Protein AF-A0A955QQ70-F1 (afdb_monomer_lite)

Foldseek 3Di:
DDDQPPPPPPLQFQEDEDSPDDPVVVVLVVVLLVLLCLFPLSVVLRVLNRPAPHHAYEYEDPDLVPQAADLPRNYGYAHLFWKWQAPVGFIGFSSLSSQLRSLLSSCCRVDVPVLVVQQPAADPPQARTRNSQCSLVPSSQRSCVSSVGDHYRHPDTDIAGDPGRHDRHGDDPVVVVVVVVPPDPPDDDDDDDDDDDDDDDDDDDDDDDDDDD

Radius of gyration: 30.8 Å; chains: 1; bounding box: 47×89×86 Å

Sequence (213 aa):
ANNPLKYSDPDGTRIVISSKSRVSFKNDVRRAFRYLKKSPTGSRLIGTLEQSSRIIRIEETRDLSGVEFSPDDLTVTWHPRSALKVKNGGRQTPALGLAHELGHAEKRIRNAREEDRDFEQKLRNGYHNLAEKKIIRGVEYKIAKELNEATRTDHEGSEYLATSPTSTQPFSSRAKQSNRKNLQPRQTTRPGARTTSTKKKKMTRPTNFKPRA

Secondary structure (DSSP, 8-state):
---------TT---EEE-TTS-HHHHHHHHHHHHHHTTSHHHHHHHHHHHT-SSPEEEEE-S-SS--EEETTTTEEEE-TTEEEEETTS-EE-HHHHHHHHHHHHHHHHH-HHHHHHHHHSB-SSSSSBHHHHHHIIIIIHHHHHHTTPPP-SSS-EEEEEBSSTT--SB--TTHHHHTTTT-------------------------------

pLDDT: mean 80.8, std 24.27, range [29.81, 98.88]

Structure (mmCIF, N/CA/C/O backbone):
data_AF-A0A955QQ70-F1
#
_entry.id   AF-A0A955QQ70-F1
#
loop_
_atom_site.group_PDB
_atom_site.id
_atom_site.type_symbol
_atom_site.label_atom_id
_atom_site.label_alt_id
_atom_site.label_comp_id
_atom_site.label_asym_id
_atom_site.label_entity_id
_atom_site.label_seq_id
_atom_site.pdbx_PDB_ins_code
_atom_site.Cartn_x
_atom_site.Cartn_y
_atom_site.Cartn_z
_atom_site.occupancy
_atom_site.B_iso_or_equiv
_atom_site.auth_seq_id
_atom_site.auth_comp_id
_atom_site.auth_asym_id
_atom_site.auth_atom_id
_atom_site.pdbx_PDB_model_num
ATOM 1 N N . ALA A 1 1 ? -6.998 35.827 4.043 1.00 31.31 1 ALA A N 1
ATOM 2 C CA . ALA A 1 1 ? -8.033 35.109 4.811 1.00 31.31 1 ALA A CA 1
ATOM 3 C C . ALA A 1 1 ? -7.890 33.610 4.549 1.00 31.31 1 ALA A C 1
ATOM 5 O O . ALA A 1 1 ? -8.048 33.174 3.415 1.00 31.31 1 ALA A O 1
ATOM 6 N N . ASN A 1 2 ? -7.482 32.863 5.579 1.00 29.81 2 ASN A N 1
ATOM 7 C CA . ASN A 1 2 ? -7.236 31.418 5.572 1.00 29.81 2 ASN A CA 1
ATOM 8 C C . ASN A 1 2 ? -8.561 30.656 5.685 1.00 29.81 2 ASN A C 1
ATOM 10 O O . ASN A 1 2 ? -9.029 30.426 6.796 1.00 29.81 2 ASN A O 1
ATOM 14 N N . ASN A 1 3 ? -9.150 30.249 4.560 1.00 30.23 3 ASN A N 1
ATOM 15 C CA . ASN A 1 3 ? -10.258 29.299 4.583 1.00 30.23 3 ASN A CA 1
ATOM 16 C C . ASN A 1 3 ? -9.712 27.900 4.248 1.00 30.23 3 ASN A C 1
ATOM 18 O O . ASN A 1 3 ? -9.411 27.636 3.079 1.00 30.23 3 ASN A O 1
ATOM 22 N N . PRO A 1 4 ? -9.493 27.008 5.232 1.00 36.97 4 PRO A N 1
ATOM 23 C CA . PRO A 1 4 ? -9.124 25.637 4.926 1.00 36.97 4 PRO A CA 1
ATOM 24 C C . PRO A 1 4 ? -10.289 24.988 4.177 1.00 36.97 4 PRO A C 1
ATOM 26 O O . PRO A 1 4 ? -11.408 24.934 4.681 1.00 36.97 4 PRO A O 1
ATOM 29 N N . LEU A 1 5 ? -10.019 24.490 2.967 1.00 32.31 5 LEU A N 1
ATOM 30 C CA . LEU A 1 5 ? -10.937 23.615 2.243 1.00 32.31 5 LEU A CA 1
ATOM 31 C C . LEU A 1 5 ? -11.256 22.417 3.144 1.00 32.31 5 LEU A C 1
ATOM 33 O O . LEU A 1 5 ? -10.465 21.474 3.236 1.00 32.31 5 LEU A O 1
ATOM 37 N N . LYS A 1 6 ? -12.409 22.473 3.819 1.00 31.11 6 LYS A N 1
ATOM 38 C CA . LYS A 1 6 ? -13.060 21.315 4.419 1.00 31.11 6 LYS A CA 1
ATOM 39 C C . LYS A 1 6 ? -13.404 20.370 3.272 1.00 31.11 6 LYS A C 1
ATOM 41 O O . LYS A 1 6 ? -14.486 20.440 2.710 1.00 31.11 6 LYS A O 1
ATOM 46 N N . TYR A 1 7 ? -12.499 19.453 2.954 1.00 41.31 7 TYR A N 1
ATOM 47 C CA . TYR A 1 7 ? -12.929 18.131 2.513 1.00 41.31 7 TYR A CA 1
ATOM 48 C C . TYR A 1 7 ? -13.449 17.398 3.761 1.00 41.31 7 TYR A C 1
ATOM 50 O O . TYR A 1 7 ? -12.831 16.460 4.247 1.00 41.31 7 TYR A O 1
ATOM 58 N N . SER A 1 8 ? -14.549 17.896 4.337 1.00 32.56 8 SER A N 1
ATOM 59 C CA . SER A 1 8 ? -15.511 16.988 4.949 1.00 32.56 8 SER A CA 1
ATOM 60 C C . SER A 1 8 ? -16.234 16.416 3.753 1.00 32.56 8 SER A C 1
ATOM 62 O O . SER A 1 8 ? -17.049 17.102 3.143 1.00 32.56 8 SER A O 1
ATOM 64 N N . ASP A 1 9 ? -15.837 15.215 3.360 1.00 41.06 9 ASP A N 1
ATOM 65 C CA . ASP A 1 9 ? -16.672 14.403 2.497 1.00 41.06 9 ASP A CA 1
ATOM 66 C C . ASP A 1 9 ? -18.039 14.282 3.202 1.00 41.06 9 ASP A C 1
ATOM 68 O O . ASP A 1 9 ? -18.055 13.859 4.367 1.00 41.06 9 ASP A O 1
ATOM 72 N N . PRO A 1 10 ? -19.161 14.715 2.594 1.00 39.91 10 PRO A N 1
ATOM 73 C CA . PRO A 1 10 ? -20.503 14.552 3.166 1.00 39.91 10 PRO A CA 1
ATOM 74 C C . PRO A 1 10 ? -20.835 13.091 3.521 1.00 39.91 10 PRO A C 1
ATOM 76 O O . PRO A 1 10 ? -21.773 12.838 4.272 1.00 39.91 10 PRO A O 1
ATOM 79 N N . ASP A 1 11 ? -20.015 12.157 3.033 1.00 46.31 11 ASP A N 1
ATOM 80 C CA . ASP A 1 11 ? -20.204 10.713 3.070 1.00 46.31 11 ASP A CA 1
ATOM 81 C C . ASP A 1 11 ? -19.514 10.028 4.273 1.00 46.31 11 ASP A C 1
ATOM 83 O O . ASP A 1 11 ? -19.639 8.820 4.464 1.00 46.31 11 ASP A O 1
ATOM 87 N N . GLY A 1 12 ? -18.778 10.768 5.117 1.00 48.53 12 GLY A N 1
ATOM 88 C CA . GLY A 1 12 ? -18.149 10.211 6.327 1.00 48.53 12 GLY A CA 1
ATOM 89 C C . GLY A 1 12 ? -16.830 9.452 6.105 1.00 48.53 12 GLY A C 1
ATOM 90 O O . GLY A 1 12 ? -16.362 8.775 7.025 1.00 48.53 12 GLY A O 1
ATOM 91 N N . THR A 1 13 ? -16.208 9.601 4.931 1.00 52.19 13 THR A N 1
ATOM 92 C CA . THR A 1 13 ? -14.950 8.952 4.525 1.00 52.19 13 THR A CA 1
ATOM 93 C C . THR A 1 13 ? -13.813 9.187 5.529 1.00 52.19 13 THR A C 1
ATOM 95 O O . THR A 1 13 ? -13.438 10.327 5.815 1.00 52.19 13 THR A O 1
ATOM 98 N N . ARG A 1 14 ? -13.228 8.103 6.063 1.00 75.88 14 ARG A N 1
ATOM 99 C CA . ARG A 1 14 ? -12.164 8.162 7.089 1.00 75.88 14 ARG A CA 1
ATOM 100 C C . ARG A 1 14 ? -10.733 8.064 6.573 1.00 75.88 14 ARG A C 1
ATOM 102 O O . ARG A 1 14 ? -9.802 8.116 7.372 1.00 75.88 14 ARG A O 1
ATOM 109 N N . ILE A 1 15 ? -10.542 8.006 5.259 1.00 81.12 15 ILE A N 1
ATOM 110 C CA . ILE A 1 15 ? -9.231 8.223 4.643 1.00 81.12 15 ILE A CA 1
ATOM 111 C C . ILE A 1 15 ? -9.105 9.705 4.292 1.00 81.12 15 ILE A C 1
ATOM 113 O O . ILE A 1 15 ? -9.843 10.219 3.453 1.00 81.12 15 ILE A O 1
ATOM 117 N N . VAL A 1 16 ? -8.154 10.396 4.918 1.00 84.44 16 VAL A N 1
ATOM 118 C CA . VAL A 1 16 ? -7.941 11.834 4.736 1.00 84.44 16 VAL A CA 1
ATOM 119 C C . VAL A 1 16 ? -6.603 12.083 4.053 1.00 84.44 16 VAL A C 1
ATOM 121 O O . VAL A 1 16 ? -5.549 11.679 4.533 1.00 84.44 16 VAL A O 1
ATOM 124 N N . ILE A 1 17 ? -6.637 12.824 2.947 1.00 83.81 17 ILE A N 1
ATOM 125 C CA . ILE A 1 17 ? -5.437 13.384 2.321 1.00 83.81 17 ILE A CA 1
ATOM 126 C C . ILE A 1 17 ? -5.295 14.818 2.821 1.00 83.81 17 ILE A C 1
ATOM 128 O O . ILE A 1 17 ? -6.251 15.593 2.717 1.00 83.81 17 ILE A O 1
ATOM 132 N N . SER A 1 18 ? -4.117 15.192 3.330 1.00 75.50 18 SER A N 1
ATOM 133 C CA . SER A 1 18 ? -3.886 16.540 3.865 1.00 75.50 18 SER A CA 1
ATOM 134 C C . SER A 1 18 ? -4.365 17.630 2.894 1.00 75.50 18 SER A C 1
ATOM 136 O O . SER A 1 18 ? -4.093 17.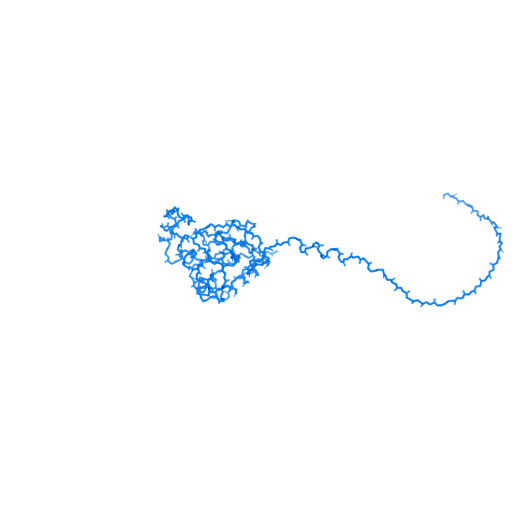613 1.687 1.00 75.50 18 SER A O 1
ATOM 138 N N . SER A 1 19 ? -5.103 18.617 3.413 1.00 64.06 19 SER A N 1
ATOM 139 C CA . SER A 1 19 ? -5.624 19.723 2.601 1.00 64.06 19 SER A CA 1
ATOM 140 C C . SER A 1 19 ? -4.494 20.538 1.964 1.00 64.06 19 SER A C 1
ATOM 142 O O . SER A 1 19 ? -4.674 21.036 0.850 1.00 64.06 19 SER A O 1
ATOM 144 N N . LYS A 1 20 ? -3.325 20.570 2.620 1.00 74.69 20 LYS A N 1
ATOM 145 C CA . LYS A 1 20 ? -2.085 21.216 2.172 1.00 74.69 20 LYS A CA 1
ATOM 146 C C . LYS A 1 20 ? -1.369 20.451 1.053 1.00 74.69 20 LYS A C 1
ATOM 148 O O . LYS A 1 20 ? -0.497 21.023 0.403 1.00 74.69 20 LYS A O 1
ATOM 153 N N . SER A 1 21 ? -1.729 19.189 0.801 1.00 82.06 21 SER A N 1
ATOM 154 C CA . SER A 1 21 ? -1.112 18.405 -0.267 1.00 82.06 21 SER A CA 1
ATOM 155 C C . SER A 1 21 ? -1.396 19.001 -1.639 1.00 82.06 21 SER A C 1
ATOM 157 O O . SER A 1 21 ? -2.485 19.520 -1.917 1.00 82.06 21 SER A O 1
ATOM 159 N N . ARG A 1 22 ? -0.416 18.856 -2.534 1.00 89.06 22 ARG A N 1
ATOM 160 C CA . ARG A 1 22 ? -0.506 19.313 -3.922 1.00 89.06 22 ARG A CA 1
ATOM 161 C C . ARG A 1 22 ? -1.718 18.690 -4.618 1.00 89.06 22 ARG A C 1
ATOM 163 O O . ARG A 1 22 ? -2.031 17.517 -4.417 1.00 89.06 22 ARG A O 1
ATOM 170 N N . VAL A 1 23 ? -2.368 19.445 -5.505 1.00 87.94 23 VAL A N 1
ATOM 171 C CA . VAL A 1 23 ? -3.494 18.933 -6.313 1.00 87.94 23 VAL A CA 1
ATOM 172 C C . VAL A 1 23 ? -3.080 17.696 -7.119 1.00 87.94 23 VAL A C 1
ATOM 174 O O . VAL A 1 23 ? -3.840 16.732 -7.205 1.00 87.94 23 VAL A O 1
ATOM 177 N N . SE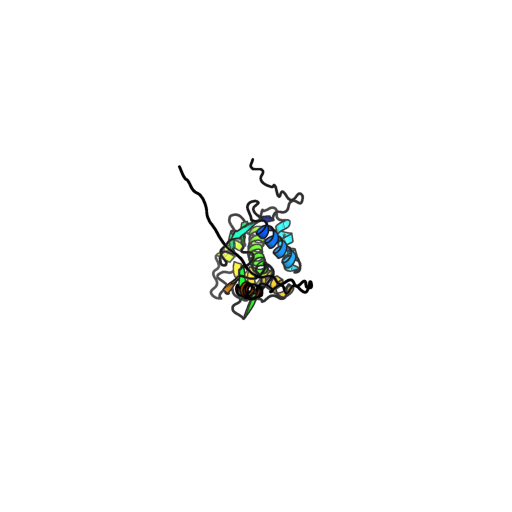R A 1 24 ? -1.851 17.684 -7.648 1.00 92.19 24 SER A N 1
ATOM 178 C CA . SER A 1 24 ? -1.283 16.527 -8.346 1.00 92.19 24 SER A CA 1
ATOM 179 C C . SER A 1 24 ? -1.223 15.282 -7.461 1.00 92.19 24 SER A C 1
ATOM 181 O O . SER A 1 24 ? -1.621 14.216 -7.914 1.00 92.19 24 SER A O 1
ATOM 183 N N . PHE A 1 25 ? -0.817 15.425 -6.195 1.00 94.00 25 PHE A N 1
ATOM 184 C CA . PHE A 1 25 ? -0.756 14.316 -5.245 1.00 94.00 25 PHE A CA 1
ATOM 185 C C . PHE A 1 25 ? -2.145 13.754 -4.947 1.00 94.00 25 PHE A C 1
ATOM 187 O O . PHE A 1 25 ? -2.366 12.554 -5.073 1.00 94.00 25 PHE A O 1
ATOM 194 N N . LYS A 1 26 ? -3.124 14.623 -4.661 1.00 91.50 26 LYS A N 1
ATOM 195 C CA . LYS A 1 26 ? -4.522 14.202 -4.452 1.00 91.50 26 LYS A CA 1
ATOM 196 C C . LYS A 1 26 ? -5.060 13.426 -5.660 1.00 91.50 26 LYS A C 1
ATOM 198 O O . LYS A 1 26 ? -5.744 12.418 -5.504 1.00 91.50 26 LYS A O 1
ATOM 203 N N . ASN A 1 27 ? -4.729 13.866 -6.874 1.00 93.62 27 ASN A N 1
ATOM 204 C CA . ASN A 1 27 ? -5.096 13.157 -8.099 1.00 93.62 27 ASN A CA 1
ATOM 205 C C . ASN A 1 27 ? -4.358 11.822 -8.259 1.00 93.62 27 ASN A C 1
ATOM 207 O O . ASN A 1 27 ? -4.964 10.857 -8.720 1.00 93.62 27 ASN A O 1
ATOM 211 N N . ASP A 1 28 ? -3.085 11.743 -7.875 1.00 97.19 28 ASP A N 1
ATOM 212 C CA . ASP A 1 28 ? -2.323 10.496 -7.893 1.00 97.19 28 ASP A CA 1
ATOM 213 C C . ASP A 1 28 ? -2.876 9.471 -6.890 1.00 97.19 28 ASP A C 1
ATOM 215 O O . ASP A 1 28 ? -3.049 8.314 -7.271 1.00 97.19 28 ASP A O 1
ATOM 219 N N . VAL A 1 29 ? -3.270 9.890 -5.681 1.00 96.19 29 VAL A N 1
ATOM 220 C CA . VAL A 1 29 ? -3.958 9.016 -4.708 1.00 96.19 29 VAL A CA 1
ATOM 221 C C . VAL A 1 29 ? -5.276 8.497 -5.289 1.00 96.19 29 VAL A C 1
ATOM 223 O O . VAL A 1 29 ? -5.507 7.291 -5.318 1.00 96.19 29 VAL A O 1
ATOM 226 N N . ARG A 1 30 ? -6.113 9.370 -5.870 1.00 95.25 30 ARG A N 1
ATOM 227 C CA . ARG A 1 30 ? -7.361 8.943 -6.541 1.00 95.25 30 ARG A CA 1
ATOM 228 C C . ARG A 1 30 ? -7.105 7.961 -7.686 1.00 95.25 30 ARG A C 1
ATOM 230 O O . ARG A 1 30 ? -7.903 7.055 -7.922 1.00 95.25 30 ARG A O 1
ATOM 237 N N . ARG A 1 31 ? -6.018 8.141 -8.444 1.00 97.69 31 ARG A N 1
ATOM 238 C CA . ARG A 1 31 ? -5.622 7.209 -9.512 1.00 97.69 31 ARG A CA 1
ATOM 239 C C . ARG A 1 31 ? -5.185 5.863 -8.947 1.00 97.69 31 ARG A C 1
ATOM 241 O O . ARG A 1 31 ? -5.623 4.853 -9.489 1.00 97.69 31 ARG A O 1
ATOM 248 N N . ALA A 1 32 ? -4.388 5.852 -7.879 1.00 98.44 32 ALA A N 1
ATOM 249 C CA . ALA A 1 32 ? -3.994 4.629 -7.190 1.00 98.44 32 ALA A CA 1
ATOM 250 C C . ALA A 1 32 ? -5.219 3.887 -6.643 1.00 98.44 32 ALA A C 1
ATOM 252 O O . ALA A 1 32 ? -5.389 2.713 -6.942 1.00 98.44 32 ALA A O 1
ATOM 253 N N . PHE A 1 33 ? -6.142 4.575 -5.968 1.00 98.00 33 PHE A N 1
ATOM 254 C CA . PHE A 1 33 ? -7.357 3.954 -5.432 1.00 98.00 33 PHE A CA 1
ATOM 255 C C . PHE A 1 33 ? -8.240 3.363 -6.527 1.00 98.00 33 PHE A C 1
ATOM 257 O O . PHE A 1 33 ? -8.633 2.207 -6.433 1.00 98.00 33 PHE A O 1
ATOM 264 N N . ARG A 1 34 ? -8.503 4.101 -7.613 1.00 97.94 34 ARG A N 1
ATOM 265 C CA . ARG A 1 34 ? -9.262 3.552 -8.752 1.00 97.94 34 ARG A CA 1
ATOM 266 C C . ARG A 1 34 ? -8.584 2.345 -9.392 1.00 97.94 34 ARG A C 1
ATOM 268 O O . ARG A 1 34 ? -9.273 1.487 -9.927 1.00 97.94 34 ARG A O 1
ATOM 275 N N . TYR A 1 35 ? -7.256 2.298 -9.389 1.00 98.69 35 TYR A N 1
ATOM 276 C CA . TYR A 1 35 ? -6.504 1.160 -9.900 1.00 98.69 35 TYR A CA 1
ATOM 277 C C . TYR A 1 35 ? -6.591 -0.045 -8.957 1.00 98.69 35 TYR A C 1
ATOM 279 O O . TYR A 1 35 ? -6.967 -1.123 -9.405 1.00 98.69 35 TYR A O 1
ATOM 287 N N . LEU A 1 36 ? -6.360 0.156 -7.658 1.00 98.75 36 LEU A N 1
ATOM 288 C CA . LEU A 1 36 ? -6.463 -0.877 -6.626 1.00 98.75 36 LEU A CA 1
ATOM 289 C C . LEU A 1 36 ? -7.878 -1.455 -6.507 1.00 98.75 36 LEU A C 1
ATOM 291 O O . LEU A 1 36 ? -8.024 -2.664 -6.372 1.00 98.75 36 LEU A O 1
ATOM 295 N N . LYS A 1 37 ? -8.926 -0.628 -6.636 1.00 98.38 37 LYS A N 1
ATOM 296 C CA . LYS A 1 37 ? -10.333 -1.076 -6.620 1.00 98.38 37 LYS A CA 1
ATOM 297 C C . LYS A 1 37 ? -10.713 -1.961 -7.825 1.00 98.38 37 LYS A C 1
ATOM 299 O O . LYS A 1 37 ? -11.800 -2.524 -7.826 1.00 98.38 37 LYS A O 1
ATOM 304 N N . LYS A 1 38 ? -9.841 -2.133 -8.835 1.00 98.56 38 LYS A N 1
ATOM 305 C CA . LYS A 1 38 ? -10.024 -3.159 -9.888 1.00 98.56 38 LYS A CA 1
ATOM 306 C C . LYS A 1 38 ? -9.738 -4.577 -9.386 1.00 98.56 38 LYS A C 1
ATOM 308 O O . LYS A 1 38 ? -10.174 -5.536 -10.011 1.00 98.56 38 LYS A O 1
ATOM 313 N N . SER A 1 39 ? -8.999 -4.702 -8.286 1.00 98.62 39 SER A N 1
ATOM 314 C CA . SER A 1 39 ? -8.755 -5.956 -7.583 1.00 98.62 39 SER A CA 1
ATOM 315 C C . SER A 1 39 ? -9.847 -6.141 -6.519 1.00 98.62 39 SER A C 1
ATOM 317 O O . SER A 1 39 ? -10.084 -5.214 -5.737 1.00 98.62 39 SER A O 1
ATOM 319 N N . PRO A 1 40 ? -10.519 -7.306 -6.443 1.00 98.69 40 PRO A N 1
ATOM 320 C CA . PRO A 1 40 ? -11.463 -7.599 -5.364 1.00 98.69 40 PRO A CA 1
ATOM 321 C C . PRO A 1 40 ? -10.854 -7.402 -3.970 1.00 98.69 40 PRO A C 1
ATOM 323 O O . PRO A 1 40 ? -11.478 -6.795 -3.096 1.00 98.69 40 PRO A O 1
ATOM 326 N N . THR A 1 41 ? -9.608 -7.843 -3.771 1.00 98.75 41 THR A N 1
ATOM 327 C CA . THR A 1 41 ? -8.898 -7.678 -2.500 1.00 98.75 41 THR A CA 1
ATOM 328 C C . THR A 1 41 ? -8.605 -6.204 -2.200 1.00 98.75 41 THR A C 1
ATOM 330 O O . THR A 1 41 ? -8.817 -5.762 -1.069 1.00 98.75 41 THR A O 1
ATOM 333 N N . GLY A 1 42 ? -8.173 -5.425 -3.195 1.00 98.50 42 GLY A N 1
ATOM 334 C CA . GLY A 1 42 ? -7.906 -3.993 -3.056 1.00 98.50 42 GLY A CA 1
ATOM 335 C C . GLY A 1 42 ? -9.178 -3.181 -2.809 1.00 98.50 42 GLY A C 1
ATOM 336 O O . GLY A 1 42 ? -9.188 -2.288 -1.963 1.00 98.50 42 GLY A O 1
ATOM 337 N N . SER A 1 43 ? -10.278 -3.536 -3.479 1.00 97.94 43 SER A N 1
ATOM 338 C CA . SER A 1 43 ? -11.591 -2.932 -3.244 1.00 97.94 43 SER A CA 1
ATOM 339 C C . SER A 1 43 ? -12.082 -3.185 -1.822 1.00 97.94 43 SER A C 1
ATOM 341 O O . SER A 1 43 ? -12.542 -2.253 -1.165 1.00 97.94 43 SER A O 1
ATOM 343 N N . ARG A 1 44 ? -11.941 -4.421 -1.323 1.00 98.25 44 ARG A N 1
ATOM 344 C CA . ARG A 1 44 ? -12.278 -4.773 0.061 1.00 98.25 44 ARG A CA 1
ATOM 345 C C . ARG A 1 44 ? -11.423 -3.992 1.058 1.00 98.25 44 ARG A C 1
ATOM 347 O O . ARG A 1 44 ? -11.984 -3.395 1.965 1.00 98.25 44 ARG A O 1
ATOM 354 N N . LEU A 1 45 ? -10.101 -3.974 0.873 1.00 98.06 45 LEU A N 1
ATOM 355 C CA . LEU A 1 45 ? -9.174 -3.253 1.752 1.00 98.06 45 LEU A CA 1
ATOM 356 C C . LEU A 1 45 ? -9.565 -1.775 1.875 1.00 98.06 45 LEU A C 1
ATOM 358 O O . LEU A 1 45 ? -9.745 -1.270 2.980 1.00 98.06 45 LEU A O 1
ATOM 362 N N . ILE A 1 46 ? -9.732 -1.090 0.739 1.00 96.44 46 ILE A N 1
ATOM 363 C CA . ILE A 1 46 ? -10.075 0.334 0.740 1.00 96.44 46 ILE A CA 1
ATOM 364 C C . ILE A 1 46 ? -11.467 0.548 1.349 1.00 96.44 46 ILE A C 1
ATOM 366 O O . ILE A 1 46 ? -11.620 1.437 2.178 1.00 96.44 46 ILE A O 1
ATOM 370 N N . GLY A 1 47 ? -12.452 -0.291 1.013 1.00 94.25 47 GLY A N 1
ATOM 371 C CA . GLY A 1 47 ? -13.797 -0.203 1.589 1.00 94.25 47 GLY A CA 1
ATOM 372 C C . GLY A 1 47 ? -13.815 -0.387 3.111 1.00 94.25 47 GLY A C 1
ATOM 373 O O . GLY A 1 47 ? -14.467 0.382 3.811 1.00 94.25 47 GLY A O 1
ATOM 374 N N . THR A 1 48 ? -13.053 -1.348 3.645 1.00 92.62 48 THR A N 1
ATOM 375 C CA . THR A 1 48 ? -12.910 -1.556 5.097 1.00 92.62 48 THR A CA 1
ATOM 376 C C . THR A 1 48 ? -12.326 -0.323 5.789 1.00 92.62 48 THR A C 1
ATOM 378 O O . THR A 1 48 ? -12.801 0.069 6.853 1.00 92.62 48 THR A O 1
ATOM 381 N N . LEU A 1 49 ? -11.324 0.319 5.187 1.00 93.31 49 LEU A N 1
ATOM 382 C CA . LEU A 1 49 ? -10.709 1.527 5.737 1.00 93.31 49 LEU A CA 1
ATOM 383 C C . LEU A 1 49 ? -11.615 2.761 5.617 1.00 93.31 49 LEU A C 1
ATOM 385 O O . LEU A 1 49 ? -11.666 3.565 6.545 1.00 93.31 49 LEU A O 1
ATOM 389 N N . GLU A 1 50 ? -12.361 2.896 4.518 1.00 91.31 50 GLU A N 1
ATOM 390 C CA . GLU A 1 50 ? -13.353 3.963 4.318 1.00 91.31 50 GLU A CA 1
ATOM 391 C C . GLU A 1 50 ? -14.488 3.885 5.361 1.00 91.31 50 GLU A C 1
ATOM 393 O O . GLU A 1 50 ? -14.952 4.927 5.820 1.00 91.31 50 GLU A O 1
ATOM 398 N N . GLN A 1 51 ? -14.872 2.671 5.780 1.00 88.19 51 GLN A N 1
ATOM 399 C CA . GLN A 1 51 ? -15.921 2.395 6.778 1.00 88.19 51 GLN A CA 1
ATOM 400 C C . GLN A 1 51 ? -15.428 2.362 8.237 1.00 88.19 51 GLN A C 1
ATOM 402 O O . GLN A 1 51 ? -16.232 2.224 9.160 1.00 88.19 51 GLN A O 1
ATOM 407 N N . SER A 1 52 ? -14.117 2.454 8.468 1.00 86.31 52 SER A N 1
ATOM 408 C CA . SER A 1 52 ? -13.535 2.469 9.814 1.00 86.31 52 SER A CA 1
ATOM 409 C C . SER A 1 52 ? -14.057 3.655 10.633 1.00 86.31 52 SER A C 1
ATOM 411 O O . SER A 1 52 ? -14.384 4.698 10.086 1.00 86.31 52 SER A O 1
ATOM 413 N N . SER A 1 53 ? -14.081 3.556 11.965 1.00 86.31 53 SER A N 1
ATOM 414 C CA . SER A 1 53 ? -14.310 4.720 12.839 1.00 86.31 53 SER A CA 1
ATOM 415 C C . SER A 1 53 ? -13.042 5.560 13.060 1.00 86.31 53 SER A C 1
ATOM 417 O O . SER A 1 53 ? -13.125 6.725 13.464 1.00 86.31 53 SER A O 1
ATOM 419 N N . ARG A 1 54 ? -11.862 4.987 12.782 1.00 88.31 54 ARG A N 1
ATOM 420 C CA . ARG A 1 54 ? -10.542 5.622 12.928 1.00 88.31 54 ARG A CA 1
ATOM 421 C C . ARG A 1 54 ? -10.133 6.318 11.633 1.00 88.31 54 ARG A C 1
ATOM 423 O O . ARG A 1 54 ? -10.359 5.779 10.557 1.00 88.31 54 ARG A O 1
ATOM 430 N N . ILE A 1 55 ? -9.503 7.488 11.750 1.00 89.88 55 ILE A N 1
ATOM 431 C CA . ILE A 1 55 ? -9.025 8.277 10.605 1.00 89.88 55 ILE A CA 1
ATOM 432 C C . ILE A 1 55 ? -7.645 7.774 10.176 1.00 89.88 55 ILE A C 1
ATOM 434 O O . ILE A 1 55 ? -6.729 7.777 10.992 1.00 89.88 55 ILE A O 1
ATOM 438 N N . ILE A 1 56 ? -7.505 7.402 8.905 1.00 92.06 56 ILE A N 1
ATOM 439 C CA . ILE A 1 56 ? -6.233 7.071 8.257 1.00 92.06 56 ILE A CA 1
ATOM 440 C C . ILE A 1 56 ? -5.791 8.286 7.445 1.00 92.06 56 ILE A C 1
ATOM 442 O O . ILE A 1 56 ? -6.567 8.811 6.642 1.00 92.06 56 ILE A O 1
ATOM 446 N N . ARG A 1 57 ? -4.557 8.748 7.637 1.00 93.75 57 ARG A N 1
ATOM 447 C CA . ARG A 1 57 ? -3.992 9.867 6.873 1.00 93.75 57 ARG A CA 1
ATOM 448 C C . ARG A 1 57 ? -3.125 9.348 5.740 1.00 93.75 57 ARG A C 1
ATOM 450 O O . ARG A 1 57 ? -2.424 8.364 5.912 1.00 93.75 57 ARG A O 1
ATOM 457 N N . ILE A 1 58 ? -3.165 10.016 4.592 1.00 95.12 58 ILE A N 1
ATOM 458 C CA . ILE A 1 58 ? -2.219 9.778 3.497 1.00 95.12 58 ILE A CA 1
ATOM 459 C C . ILE A 1 58 ? -1.439 11.060 3.241 1.00 95.12 58 ILE A C 1
ATOM 461 O O . ILE A 1 58 ? -2.013 12.089 2.852 1.00 95.12 58 ILE A O 1
ATOM 465 N N . GLU A 1 59 ? -0.128 10.979 3.432 1.00 94.06 59 GLU A N 1
ATOM 466 C CA . GLU A 1 59 ? 0.800 12.093 3.297 1.00 94.06 59 GLU A CA 1
ATOM 467 C C . GLU A 1 59 ? 1.809 11.862 2.174 1.00 94.06 59 GLU A C 1
ATOM 469 O O . GLU A 1 59 ? 2.147 10.738 1.807 1.00 94.06 59 GLU A O 1
ATOM 474 N N . GLU A 1 60 ? 2.234 12.963 1.558 1.00 94.38 60 GLU A N 1
ATOM 475 C CA . GLU A 1 60 ? 3.162 12.927 0.436 1.00 94.38 60 GLU A CA 1
ATOM 476 C C . GLU A 1 60 ? 4.599 12.977 0.944 1.00 94.38 60 GLU A C 1
ATOM 478 O O . GLU A 1 60 ? 4.977 13.942 1.608 1.00 94.38 60 GLU A O 1
ATOM 483 N N . THR A 1 61 ? 5.423 12.017 0.528 1.00 94.25 61 THR A N 1
ATOM 484 C CA . THR A 1 61 ? 6.881 12.122 0.656 1.00 94.25 61 THR A CA 1
ATOM 485 C C . THR A 1 61 ? 7.545 12.400 -0.689 1.00 94.25 61 THR A C 1
ATOM 487 O O . THR A 1 61 ? 7.015 12.095 -1.762 1.00 94.25 61 THR A O 1
ATOM 490 N N . ARG A 1 62 ? 8.730 13.011 -0.625 1.00 92.19 62 ARG A N 1
ATOM 491 C CA . ARG A 1 62 ? 9.646 13.173 -1.765 1.00 92.19 62 ARG A CA 1
ATOM 492 C C . ARG A 1 62 ? 10.729 12.101 -1.800 1.00 92.19 62 ARG A C 1
ATOM 494 O O . ARG A 1 62 ? 11.439 12.021 -2.798 1.00 92.19 62 ARG A O 1
ATOM 501 N N . ASP A 1 63 ? 10.859 11.323 -0.732 1.00 94.44 63 ASP A N 1
ATOM 502 C CA . ASP A 1 63 ? 11.789 10.209 -0.673 1.00 94.44 63 ASP A CA 1
ATOM 503 C C . ASP A 1 63 ? 11.165 8.960 -1.307 1.00 94.44 63 ASP A C 1
ATOM 505 O O . ASP A 1 63 ? 9.998 8.649 -1.070 1.00 94.44 63 ASP A O 1
ATOM 509 N N . LEU A 1 64 ? 11.933 8.254 -2.137 1.00 92.06 64 LEU A N 1
ATOM 510 C CA . LEU A 1 64 ? 11.488 7.004 -2.752 1.00 92.06 64 LEU A CA 1
ATOM 511 C C . LEU A 1 64 ? 11.413 5.871 -1.728 1.00 92.06 64 LEU A C 1
ATOM 513 O O . LEU A 1 64 ? 10.499 5.055 -1.831 1.00 92.06 64 LEU A O 1
ATOM 517 N N . SER A 1 65 ? 12.333 5.859 -0.759 1.00 91.81 65 SER A N 1
ATOM 518 C CA . SER A 1 65 ? 12.383 4.888 0.340 1.00 91.81 65 SER A CA 1
ATOM 519 C C . SER A 1 65 ? 11.493 5.251 1.528 1.00 91.81 65 SER A C 1
ATOM 521 O O . SER A 1 65 ? 11.343 4.446 2.435 1.00 91.81 65 SER A O 1
ATOM 523 N N . GLY A 1 66 ? 10.875 6.434 1.529 1.00 90.62 66 GLY A N 1
ATOM 524 C CA . GLY A 1 66 ? 10.026 6.907 2.628 1.00 90.62 66 GLY A CA 1
ATOM 525 C C . GLY A 1 66 ? 8.571 6.444 2.539 1.00 90.62 66 GLY A C 1
ATOM 526 O O . GLY A 1 66 ? 7.690 7.166 2.997 1.00 90.62 66 GLY A O 1
ATOM 527 N N . VAL A 1 67 ? 8.293 5.331 1.853 1.00 95.19 67 VAL A N 1
ATOM 528 C CA . VAL A 1 67 ? 6.953 4.729 1.844 1.00 95.19 67 VAL A CA 1
ATOM 529 C C . VAL A 1 67 ? 6.825 3.890 3.108 1.00 95.19 67 VAL A C 1
ATOM 531 O O . VAL A 1 67 ? 7.602 2.960 3.285 1.00 95.19 67 VAL A O 1
ATOM 534 N N . GLU A 1 68 ? 5.900 4.258 3.989 1.00 96.56 68 GLU A N 1
ATOM 535 C CA . GLU A 1 68 ? 5.772 3.635 5.308 1.00 96.56 68 GLU A CA 1
ATOM 536 C C . GLU A 1 68 ? 4.395 3.887 5.934 1.00 96.56 68 GLU A C 1
ATOM 538 O O . GLU A 1 68 ? 3.664 4.815 5.559 1.00 96.56 68 GLU A O 1
ATOM 543 N N . PHE A 1 69 ? 4.080 3.094 6.955 1.00 97.38 69 PHE A N 1
ATOM 544 C CA . PHE A 1 69 ? 2.941 3.272 7.838 1.00 97.38 69 PHE A CA 1
ATOM 545 C C . PHE A 1 69 ? 3.392 3.579 9.273 1.00 97.38 69 PHE A C 1
ATOM 547 O O . PHE A 1 69 ? 4.093 2.794 9.908 1.00 97.38 69 PHE A O 1
ATOM 554 N N . SER A 1 70 ? 2.903 4.695 9.812 1.00 96.12 70 SER A N 1
ATOM 555 C CA . SER A 1 70 ? 3.051 5.094 11.212 1.00 96.12 70 SER A CA 1
ATOM 556 C C . SER A 1 70 ? 1.860 4.587 12.049 1.00 96.12 70 SER A C 1
ATOM 558 O O . SER A 1 70 ? 0.722 5.048 11.863 1.00 96.12 70 SER A O 1
ATOM 560 N N . PRO A 1 71 ? 2.074 3.654 13.000 1.00 92.44 71 PRO A N 1
ATOM 561 C CA . PRO A 1 71 ? 0.999 3.092 13.818 1.00 92.44 71 PRO A CA 1
ATOM 562 C C . PRO A 1 71 ? 0.461 4.054 14.889 1.00 92.44 71 PRO A C 1
ATOM 564 O O . PRO A 1 71 ? -0.652 3.830 15.387 1.00 92.44 71 PRO A O 1
ATOM 567 N N . ASP A 1 72 ? 1.220 5.095 15.239 1.00 90.06 72 ASP A N 1
ATOM 568 C CA . ASP A 1 72 ? 0.901 6.030 16.324 1.00 90.06 72 ASP A CA 1
ATOM 569 C C . ASP A 1 72 ? -0.268 6.948 15.961 1.00 90.06 72 ASP A C 1
ATOM 571 O O . ASP A 1 72 ? -1.204 7.133 16.744 1.00 90.06 72 ASP A O 1
ATOM 575 N N . ASP A 1 73 ? -0.261 7.473 14.739 1.00 90.50 73 ASP A N 1
ATOM 576 C CA . ASP A 1 73 ? -1.231 8.450 14.244 1.00 90.50 73 ASP A CA 1
ATOM 577 C C . ASP A 1 73 ? -2.037 7.966 13.025 1.00 90.50 73 ASP A C 1
ATOM 579 O O . ASP A 1 73 ? -2.887 8.707 12.514 1.00 90.50 73 ASP A O 1
ATOM 583 N N . LEU A 1 74 ? -1.827 6.704 12.622 1.00 93.50 74 LEU A N 1
ATOM 584 C CA . LEU A 1 74 ? -2.409 6.066 11.439 1.00 93.50 74 LEU A CA 1
ATOM 585 C C . LEU A 1 74 ? -2.093 6.808 10.136 1.00 93.50 74 LEU A C 1
ATOM 587 O O . LEU A 1 74 ? -2.967 6.969 9.274 1.00 93.50 74 LEU A O 1
ATOM 591 N N . THR A 1 75 ? -0.856 7.267 9.995 1.00 95.31 75 THR A N 1
ATOM 592 C CA . THR A 1 75 ? -0.402 7.958 8.792 1.00 95.31 75 THR A CA 1
ATOM 593 C C . THR A 1 75 ? 0.310 6.997 7.851 1.00 95.31 75 THR A C 1
ATOM 595 O O . THR A 1 75 ? 1.231 6.290 8.236 1.00 95.31 75 THR A O 1
ATOM 598 N N . VAL A 1 76 ? -0.124 6.982 6.595 1.00 97.12 76 VAL A N 1
ATOM 599 C CA . VAL A 1 76 ? 0.572 6.352 5.478 1.00 97.12 76 VAL A CA 1
ATOM 600 C C . VAL A 1 76 ? 1.336 7.434 4.728 1.00 97.12 76 VAL A C 1
ATOM 602 O O . VAL A 1 76 ? 0.736 8.315 4.101 1.00 97.12 76 VAL A O 1
ATOM 605 N N . THR A 1 77 ? 2.656 7.353 4.765 1.00 96.69 77 THR A N 1
ATOM 606 C CA . THR A 1 77 ? 3.541 8.194 3.966 1.00 96.69 77 THR A CA 1
ATOM 607 C C . THR A 1 77 ? 3.760 7.511 2.621 1.00 96.69 77 THR A C 1
ATOM 609 O O . THR A 1 77 ? 4.104 6.334 2.559 1.00 96.69 77 THR A O 1
ATOM 612 N N . TRP A 1 78 ? 3.523 8.216 1.511 1.00 97.94 78 TRP A N 1
ATOM 613 C CA . TRP A 1 78 ? 3.570 7.595 0.187 1.00 97.94 78 TRP A CA 1
ATOM 614 C C . TRP A 1 78 ? 4.148 8.503 -0.896 1.00 97.94 78 TRP A C 1
ATOM 616 O O . TRP A 1 78 ? 3.798 9.681 -1.023 1.00 97.94 78 TRP A O 1
ATOM 626 N N . HIS A 1 79 ? 5.002 7.922 -1.742 1.00 97.56 79 HIS A N 1
ATOM 627 C CA . HIS A 1 79 ? 5.507 8.565 -2.946 1.00 97.56 79 HIS A CA 1
ATOM 628 C C . HIS A 1 79 ? 4.735 8.049 -4.173 1.00 97.56 79 HIS A C 1
ATOM 630 O O . HIS A 1 79 ? 4.900 6.890 -4.565 1.00 97.56 79 HIS A O 1
ATOM 636 N N . PRO A 1 80 ? 4.007 8.897 -4.927 1.00 97.44 80 PRO A N 1
ATOM 637 C CA . PRO A 1 80 ? 3.131 8.471 -6.032 1.00 97.44 80 PRO A CA 1
ATOM 638 C C . PRO A 1 80 ? 3.865 7.944 -7.277 1.00 97.44 80 PRO A C 1
ATOM 640 O O . PRO A 1 80 ? 3.280 7.764 -8.347 1.00 97.44 80 PRO A O 1
ATOM 643 N N . ARG A 1 81 ? 5.178 7.770 -7.177 1.00 97.94 81 ARG A N 1
ATOM 644 C CA . ARG A 1 81 ? 6.083 7.337 -8.243 1.00 97.94 81 ARG A CA 1
ATOM 645 C C . ARG A 1 81 ? 7.125 6.340 -7.736 1.00 97.94 81 ARG A C 1
ATOM 647 O O . ARG A 1 81 ? 7.915 5.915 -8.566 1.00 97.94 81 ARG A O 1
ATOM 654 N N . SER A 1 82 ? 7.137 5.981 -6.447 1.00 98.06 82 SER A N 1
ATOM 655 C CA . SER A 1 82 ? 8.051 4.953 -5.942 1.00 98.06 82 SER A CA 1
ATOM 656 C C . SER A 1 82 ? 7.509 3.588 -6.330 1.00 98.06 82 SER A C 1
ATOM 658 O O . SER A 1 82 ? 6.517 3.123 -5.782 1.00 98.06 82 SER A O 1
ATOM 660 N N . ALA A 1 83 ? 8.075 3.023 -7.388 1.00 98.06 83 ALA A N 1
ATOM 661 C CA . ALA A 1 83 ? 7.760 1.691 -7.868 1.00 98.06 83 ALA A CA 1
ATOM 662 C C . ALA A 1 83 ? 8.857 0.732 -7.420 1.00 98.06 83 ALA A C 1
ATOM 664 O O . ALA A 1 83 ? 10.018 1.126 -7.338 1.00 98.06 83 ALA A O 1
ATOM 665 N N . LEU A 1 84 ? 8.512 -0.532 -7.196 1.00 97.94 84 LEU A N 1
ATOM 666 C CA . LEU A 1 84 ? 9.457 -1.513 -6.672 1.00 97.94 84 LEU A CA 1
ATOM 667 C C . LEU A 1 84 ? 9.884 -2.485 -7.769 1.00 97.94 84 LEU A C 1
ATOM 669 O O . LEU A 1 84 ? 9.052 -3.065 -8.471 1.00 97.94 84 LEU A O 1
ATOM 673 N N . LYS A 1 85 ? 11.191 -2.671 -7.950 1.00 97.50 85 LYS A N 1
ATOM 674 C CA . LYS A 1 85 ? 11.732 -3.822 -8.676 1.00 97.50 85 LYS A CA 1
ATOM 675 C C . LYS A 1 85 ? 11.995 -4.912 -7.644 1.00 97.50 85 LYS A C 1
ATOM 677 O O . LYS A 1 85 ? 12.894 -4.767 -6.822 1.00 97.50 85 LYS A O 1
ATOM 682 N N . VAL A 1 86 ? 11.210 -5.982 -7.681 1.00 96.00 86 VAL A N 1
ATOM 683 C CA . VAL A 1 86 ? 11.322 -7.064 -6.693 1.00 96.00 86 VAL A CA 1
ATOM 684 C C . VAL A 1 86 ? 12.551 -7.930 -6.980 1.00 96.00 86 VAL A C 1
ATOM 686 O O . VAL A 1 86 ? 12.963 -8.079 -8.137 1.00 96.00 86 VAL A O 1
ATOM 689 N N . LYS A 1 87 ? 13.136 -8.522 -5.933 1.00 91.19 87 LYS A N 1
ATOM 690 C CA . LYS A 1 87 ? 14.398 -9.277 -6.012 1.00 91.19 87 LYS A CA 1
ATOM 691 C C . LYS A 1 87 ? 14.371 -10.425 -7.025 1.00 91.19 87 LYS A C 1
ATOM 693 O O . LYS A 1 87 ? 15.308 -10.587 -7.802 1.00 91.19 87 LYS A O 1
ATOM 698 N N . ASN A 1 88 ? 13.266 -11.169 -7.071 1.00 84.00 88 ASN A N 1
ATOM 699 C CA . ASN A 1 88 ? 13.094 -12.333 -7.950 1.00 84.00 88 ASN A CA 1
ATOM 700 C C . ASN A 1 88 ? 12.695 -11.964 -9.394 1.00 84.00 88 ASN A C 1
ATOM 702 O O . ASN A 1 88 ? 12.325 -12.835 -10.179 1.00 84.00 88 ASN A O 1
ATOM 706 N N . GLY A 1 89 ? 12.776 -10.680 -9.755 1.00 87.06 89 GLY A N 1
ATOM 707 C CA . GLY A 1 89 ? 12.422 -10.179 -11.077 1.00 87.06 89 GLY A CA 1
ATOM 708 C C . GLY A 1 89 ? 10.966 -9.731 -11.188 1.00 87.06 89 GLY A C 1
ATOM 709 O O . GLY A 1 89 ? 10.090 -10.132 -10.430 1.00 87.06 89 GLY A O 1
ATOM 710 N N . GLY A 1 90 ? 10.707 -8.856 -12.158 1.00 95.56 90 GLY A N 1
ATOM 711 C CA . GLY A 1 90 ? 9.426 -8.166 -12.283 1.00 95.56 90 GLY A CA 1
ATOM 712 C C . GLY A 1 90 ? 9.386 -6.847 -11.511 1.00 95.56 90 GLY A C 1
ATOM 713 O O . GLY A 1 90 ? 10.387 -6.377 -10.964 1.00 95.56 90 GLY A O 1
ATOM 714 N N . ARG A 1 91 ? 8.231 -6.186 -11.567 1.00 98.00 91 ARG A N 1
ATOM 715 C CA . ARG A 1 91 ? 8.025 -4.840 -11.035 1.00 98.00 91 ARG A CA 1
ATOM 716 C C . ARG A 1 91 ? 6.625 -4.704 -10.454 1.00 98.00 91 ARG A C 1
ATOM 718 O O . ARG A 1 91 ? 5.686 -5.302 -10.978 1.00 98.00 91 ARG A O 1
ATOM 725 N N . GLN A 1 92 ? 6.523 -3.871 -9.433 1.00 98.50 92 GLN A N 1
ATOM 726 C CA . GLN A 1 92 ? 5.287 -3.464 -8.786 1.00 98.50 92 GLN A CA 1
ATOM 727 C C . GLN A 1 92 ? 5.072 -1.960 -8.972 1.00 98.50 92 GLN A C 1
ATOM 729 O O . GLN A 1 92 ? 6.031 -1.188 -9.081 1.00 98.50 92 GLN A O 1
ATOM 734 N N . THR A 1 93 ? 3.816 -1.548 -9.069 1.00 98.75 93 THR A N 1
ATOM 735 C CA . THR A 1 93 ? 3.405 -0.157 -9.211 1.00 98.75 93 THR A CA 1
ATOM 736 C C . THR A 1 93 ? 3.510 0.577 -7.873 1.00 98.75 93 THR A C 1
ATOM 738 O O . THR A 1 93 ? 3.416 -0.045 -6.813 1.00 98.75 93 THR A O 1
ATOM 741 N N . PRO A 1 94 ? 3.615 1.919 -7.885 1.00 98.75 94 PRO A N 1
ATOM 742 C CA . PRO A 1 94 ? 3.502 2.698 -6.655 1.00 98.75 94 PRO A CA 1
ATOM 743 C C . PRO A 1 94 ? 2.178 2.475 -5.918 1.00 98.75 94 PRO A C 1
ATOM 745 O O . PRO A 1 94 ? 2.136 2.540 -4.694 1.00 98.75 94 PRO A O 1
ATOM 748 N N . ALA A 1 95 ? 1.090 2.202 -6.644 1.00 98.88 95 ALA A N 1
ATOM 749 C CA . ALA A 1 95 ? -0.203 1.884 -6.053 1.00 98.88 95 ALA A CA 1
ATOM 750 C C . ALA A 1 95 ? -0.162 0.587 -5.235 1.00 98.88 95 ALA A C 1
ATOM 752 O O . ALA A 1 95 ? -0.792 0.534 -4.184 1.00 98.88 95 ALA A O 1
ATOM 753 N N . LEU A 1 96 ? 0.588 -0.431 -5.664 1.00 98.75 96 LEU A N 1
ATOM 754 C CA . LEU A 1 96 ? 0.742 -1.649 -4.871 1.00 98.75 96 LEU A CA 1
ATOM 755 C C . LEU A 1 96 ? 1.546 -1.395 -3.584 1.00 98.75 96 LEU A C 1
ATOM 757 O O . LEU A 1 96 ? 1.165 -1.908 -2.536 1.00 98.75 96 LEU A O 1
ATOM 761 N N . GLY A 1 97 ? 2.559 -0.521 -3.631 1.00 98.50 97 GLY A N 1
ATOM 762 C CA . GLY A 1 97 ? 3.238 -0.021 -2.426 1.00 98.50 97 GLY A CA 1
ATOM 763 C C . GLY A 1 97 ? 2.291 0.723 -1.475 1.00 98.50 97 GLY A C 1
ATOM 764 O O . GLY A 1 97 ? 2.309 0.492 -0.277 1.00 98.50 97 GLY A O 1
ATOM 765 N N . LEU A 1 98 ? 1.360 1.534 -1.995 1.00 98.69 98 LEU A N 1
ATOM 766 C CA . LEU A 1 98 ? 0.314 2.145 -1.160 1.00 98.69 98 LEU A CA 1
ATOM 767 C C . LEU A 1 98 ? -0.589 1.090 -0.503 1.00 98.69 98 LEU A C 1
ATOM 769 O O . LEU A 1 98 ? -0.966 1.228 0.656 1.00 98.69 98 LEU A O 1
ATOM 773 N N . ALA A 1 99 ? -0.964 0.042 -1.240 1.00 98.75 99 ALA A N 1
ATOM 774 C CA . ALA A 1 99 ? -1.802 -1.028 -0.706 1.00 98.75 99 ALA A CA 1
ATOM 775 C C . ALA A 1 99 ? -1.102 -1.845 0.388 1.00 98.75 99 ALA A C 1
ATOM 777 O O . ALA A 1 99 ? -1.780 -2.335 1.290 1.00 98.75 99 ALA A O 1
ATOM 778 N N . HIS A 1 100 ? 0.225 -1.973 0.316 1.00 98.62 100 HIS A N 1
ATOM 779 C CA . HIS A 1 100 ? 1.035 -2.576 1.367 1.00 98.62 100 HIS A CA 1
ATOM 780 C C . HIS A 1 100 ? 0.854 -1.815 2.692 1.00 98.62 100 HIS A C 1
ATOM 782 O O . HIS A 1 100 ? 0.359 -2.391 3.662 1.00 98.62 100 HIS A O 1
ATOM 788 N N . GLU A 1 101 ? 1.103 -0.501 2.697 1.00 98.50 101 GLU A N 1
ATOM 789 C CA . GLU A 1 101 ? 0.957 0.331 3.904 1.00 98.50 101 GLU A CA 1
ATOM 790 C C . GLU A 1 101 ? -0.487 0.382 4.425 1.00 98.50 101 GLU A C 1
ATOM 792 O O . GLU A 1 101 ? -0.749 0.330 5.628 1.00 98.50 101 GLU A O 1
ATOM 797 N N . LEU A 1 102 ? -1.471 0.413 3.520 1.00 98.31 102 LEU A N 1
ATOM 798 C CA . LEU A 1 102 ? -2.884 0.314 3.900 1.00 98.31 102 LEU A CA 1
ATOM 799 C C . LEU A 1 102 ? -3.221 -1.043 4.541 1.00 98.31 102 LEU A C 1
ATOM 801 O O . LEU A 1 102 ? -4.122 -1.119 5.377 1.00 98.31 102 LEU A O 1
ATOM 805 N N . GLY A 1 103 ? -2.499 -2.107 4.185 1.00 98.44 103 GLY A N 1
ATOM 806 C CA . GLY A 1 103 ? -2.591 -3.412 4.833 1.00 98.44 103 GLY A CA 1
ATOM 807 C C . GLY A 1 103 ? -2.193 -3.364 6.308 1.00 98.44 103 GLY A C 1
ATOM 808 O O . GLY A 1 103 ? -2.911 -3.910 7.154 1.00 98.44 103 GLY A O 1
ATOM 809 N N . HIS A 1 104 ? -1.103 -2.663 6.630 1.00 98.12 104 HIS A N 1
ATOM 810 C CA . HIS A 1 104 ? -0.716 -2.397 8.017 1.00 98.12 104 HIS A CA 1
ATOM 811 C C . HIS A 1 104 ? -1.780 -1.571 8.746 1.00 98.12 104 HIS A C 1
ATOM 813 O O . HIS A 1 104 ? -2.196 -1.935 9.850 1.00 98.12 104 HIS A O 1
ATOM 819 N N . ALA A 1 105 ? -2.320 -0.529 8.103 1.00 97.19 105 ALA A N 1
ATOM 820 C CA . ALA A 1 105 ? -3.401 0.273 8.675 1.00 97.19 105 ALA A CA 1
ATOM 821 C C . ALA A 1 105 ? -4.647 -0.568 9.016 1.00 97.19 105 ALA A C 1
ATOM 823 O O . ALA A 1 105 ? -5.176 -0.467 10.127 1.00 97.19 105 ALA A O 1
ATOM 824 N N . GLU A 1 106 ? -5.096 -1.443 8.107 1.00 97.12 106 GLU A N 1
ATOM 825 C CA . GLU A 1 106 ? -6.234 -2.347 8.339 1.00 97.12 106 GLU A CA 1
ATOM 826 C C . GLU A 1 106 ? -5.984 -3.249 9.551 1.00 97.12 106 GLU A C 1
ATOM 828 O O . GLU A 1 106 ? -6.825 -3.360 10.451 1.00 97.12 106 GLU A O 1
ATOM 833 N N . LYS A 1 107 ? -4.806 -3.870 9.609 1.00 96.69 107 LYS A N 1
ATOM 834 C CA . LYS A 1 107 ? -4.425 -4.715 10.737 1.00 96.69 107 LYS A CA 1
ATOM 835 C C . LYS A 1 107 ? -4.379 -3.947 12.054 1.00 96.69 107 LYS A C 1
ATOM 837 O O . LYS A 1 107 ? -4.941 -4.420 13.043 1.00 96.69 107 LYS A O 1
ATOM 842 N N . ARG A 1 108 ? -3.777 -2.756 12.063 1.00 95.75 108 ARG A N 1
ATOM 843 C CA . ARG A 1 108 ? -3.661 -1.893 13.245 1.00 95.75 108 ARG A CA 1
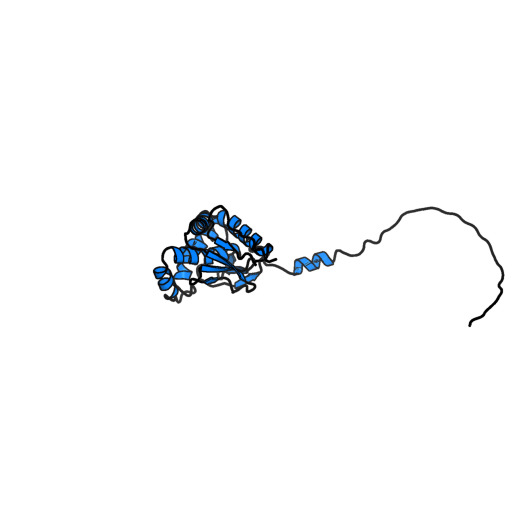ATOM 844 C C . ARG A 1 108 ? -5.020 -1.424 13.765 1.00 95.75 108 ARG A C 1
ATOM 846 O O . ARG A 1 108 ? -5.167 -1.205 14.972 1.00 95.75 108 ARG A O 1
ATOM 853 N N . ILE A 1 109 ? -6.004 -1.250 12.880 1.00 93.69 109 ILE A N 1
ATOM 854 C CA . ILE A 1 109 ? -7.399 -0.940 13.231 1.00 93.69 109 ILE A CA 1
ATOM 855 C C . ILE A 1 109 ? -8.099 -2.165 13.818 1.00 93.69 109 ILE A C 1
ATOM 857 O O . ILE A 1 109 ? -8.782 -2.038 14.830 1.00 93.69 109 ILE A O 1
ATOM 861 N N . ARG A 1 110 ? -7.900 -3.344 13.221 1.00 94.06 110 ARG A N 1
ATOM 862 C CA . ARG A 1 110 ? -8.552 -4.589 13.644 1.00 94.06 110 ARG A CA 1
ATOM 863 C C . ARG A 1 110 ? -8.017 -5.126 14.972 1.00 94.06 110 ARG A C 1
ATOM 865 O O . ARG A 1 110 ? -8.802 -5.545 15.815 1.00 94.06 110 ARG A O 1
ATOM 872 N N . ASN A 1 111 ? -6.696 -5.160 15.149 1.00 95.12 111 ASN A N 1
ATOM 873 C CA . ASN A 1 111 ? -6.055 -5.681 16.354 1.00 95.12 111 ASN A CA 1
ATOM 874 C C . ASN A 1 111 ? -4.648 -5.095 16.545 1.00 95.12 111 ASN A C 1
ATOM 876 O O . ASN A 1 111 ? -3.651 -5.678 16.123 1.00 95.12 111 ASN A O 1
ATOM 880 N N . ALA A 1 112 ? -4.573 -3.955 17.231 1.00 94.69 112 ALA A N 1
ATOM 881 C CA . ALA A 1 112 ? -3.314 -3.264 17.506 1.00 94.69 112 ALA A CA 1
ATOM 882 C C . ALA A 1 112 ? -2.278 -4.144 18.216 1.00 94.69 112 ALA A C 1
ATOM 884 O O . ALA A 1 112 ? -1.144 -4.233 17.776 1.00 94.69 112 ALA A O 1
ATOM 885 N N . ARG A 1 113 ? -2.702 -4.873 19.255 1.00 96.56 113 ARG A N 1
ATOM 886 C CA . ARG A 1 113 ? -1.807 -5.723 20.054 1.00 96.56 113 ARG A CA 1
ATOM 887 C C . ARG A 1 113 ? -1.241 -6.900 19.265 1.00 96.56 113 ARG A C 1
ATOM 889 O O . ARG A 1 113 ? -0.195 -7.434 19.618 1.00 96.56 113 ARG A O 1
ATOM 896 N N . GLU A 1 114 ? -1.969 -7.407 18.273 1.00 95.94 114 GLU A N 1
ATOM 897 C CA . GLU A 1 114 ? -1.415 -8.420 17.371 1.00 95.94 114 GLU A CA 1
ATOM 898 C C . GLU A 1 114 ? -0.408 -7.798 16.414 1.00 95.94 114 GLU A C 1
ATOM 900 O O . GLU A 1 114 ? 0.654 -8.379 16.232 1.00 95.94 114 GLU A O 1
ATOM 905 N N . GLU A 1 115 ? -0.707 -6.622 15.865 1.00 95.19 115 GLU A N 1
ATOM 906 C CA . GLU A 1 115 ? 0.217 -5.947 14.956 1.00 95.19 115 GLU A CA 1
ATOM 907 C C . GLU A 1 115 ? 1.532 -5.564 15.646 1.00 95.19 115 GLU A C 1
ATOM 909 O O . GLU A 1 115 ? 2.595 -5.850 15.104 1.00 95.19 115 GLU A O 1
ATOM 914 N N . ASP A 1 116 ? 1.477 -5.045 16.876 1.00 95.88 116 ASP A N 1
ATOM 915 C CA . ASP A 1 116 ? 2.677 -4.725 17.659 1.00 95.88 116 ASP A CA 1
ATOM 916 C C . ASP A 1 116 ? 3.526 -5.990 17.902 1.00 95.88 116 ASP A C 1
ATOM 918 O O . ASP A 1 116 ? 4.738 -6.000 17.697 1.00 95.88 116 ASP A O 1
ATOM 922 N N . ARG A 1 117 ? 2.887 -7.114 18.263 1.00 97.50 117 ARG A N 1
ATOM 923 C CA . ARG A 1 117 ? 3.588 -8.399 18.445 1.00 97.50 117 ARG A CA 1
ATOM 924 C C . ARG A 1 117 ? 4.199 -8.921 17.146 1.00 97.50 117 ARG A C 1
ATOM 926 O O . ARG A 1 117 ? 5.318 -9.428 17.162 1.00 97.50 117 ARG A O 1
ATOM 933 N N . ASP A 1 118 ? 3.471 -8.818 16.037 1.00 97.19 118 ASP A N 1
ATOM 934 C CA . ASP A 1 118 ? 3.949 -9.232 14.718 1.00 97.19 118 ASP A CA 1
ATOM 935 C C . ASP A 1 118 ? 5.161 -8.388 14.271 1.00 97.19 118 ASP A C 1
ATOM 937 O O . ASP A 1 118 ? 6.093 -8.914 13.657 1.00 97.19 118 ASP A O 1
ATOM 941 N N . PHE A 1 119 ? 5.164 -7.090 14.583 1.00 95.38 119 PHE A N 1
ATOM 942 C CA . PHE A 1 119 ? 6.250 -6.167 14.253 1.00 95.38 119 PHE A CA 1
ATOM 943 C C . PHE A 1 119 ? 7.528 -6.438 15.067 1.00 95.38 119 PHE A C 1
ATOM 945 O O . PHE A 1 119 ? 8.648 -6.400 14.531 1.00 95.38 119 PHE A O 1
ATOM 952 N N . GLU A 1 120 ? 7.377 -6.770 16.352 1.00 96.56 120 GLU A N 1
ATOM 953 C CA . GLU A 1 120 ? 8.497 -7.127 17.232 1.00 96.56 120 GLU A CA 1
ATOM 954 C C . GLU A 1 120 ? 9.105 -8.495 16.896 1.00 96.56 120 GLU A C 1
ATOM 956 O O . GLU A 1 120 ? 10.301 -8.728 17.097 1.00 96.56 120 GLU A O 1
ATOM 961 N N . GLN A 1 121 ? 8.323 -9.402 16.307 1.00 96.44 121 GLN A N 1
ATOM 962 C CA . GLN A 1 121 ? 8.815 -10.713 15.903 1.00 96.44 121 GLN A CA 1
ATOM 963 C C . GLN A 1 121 ? 9.698 -10.631 14.647 1.00 96.44 121 GLN A C 1
ATOM 965 O O . GLN A 1 121 ? 9.234 -10.812 13.517 1.00 96.44 121 GLN A O 1
ATOM 970 N N . LYS A 1 122 ? 11.003 -10.412 14.840 1.00 95.88 122 LYS A N 1
ATOM 971 C CA . LYS A 1 122 ? 11.986 -10.357 13.747 1.00 95.88 122 LYS A CA 1
ATOM 972 C C . LYS A 1 122 ? 12.171 -11.710 13.061 1.00 95.88 122 LYS A C 1
ATOM 974 O O . LYS A 1 122 ? 12.226 -12.759 13.704 1.00 95.88 122 LYS A O 1
ATOM 979 N N . LEU A 1 123 ? 12.316 -11.683 11.738 1.00 92.69 123 LEU A N 1
ATOM 980 C CA . LEU A 1 123 ? 12.513 -12.869 10.907 1.00 92.69 123 LEU A CA 1
ATOM 981 C C . LEU A 1 123 ? 13.834 -12.786 10.134 1.00 92.69 123 LEU A C 1
ATOM 983 O O . LEU A 1 123 ? 14.184 -11.748 9.583 1.00 92.69 123 LEU A O 1
ATOM 987 N N . ARG A 1 124 ? 14.551 -13.912 10.031 1.00 86.38 124 ARG A N 1
ATOM 988 C CA . ARG A 1 124 ? 15.853 -14.004 9.334 1.00 86.38 124 ARG A CA 1
ATOM 989 C C . ARG A 1 124 ? 15.750 -14.286 7.827 1.00 86.38 124 ARG A C 1
ATOM 991 O O . ARG A 1 124 ? 16.760 -14.510 7.177 1.00 86.38 124 ARG A O 1
ATOM 998 N N . ASN A 1 125 ? 14.544 -14.319 7.267 1.00 84.56 125 ASN A N 1
ATOM 999 C CA . ASN A 1 125 ? 14.269 -14.783 5.902 1.00 84.56 125 ASN A CA 1
ATOM 1000 C C . ASN A 1 125 ? 13.951 -13.639 4.918 1.00 84.56 125 ASN A C 1
ATOM 1002 O O . ASN A 1 125 ? 13.177 -13.841 3.986 1.00 84.56 125 ASN A O 1
ATOM 1006 N N . GLY A 1 126 ? 14.503 -12.443 5.148 1.00 87.38 126 GLY A N 1
ATOM 1007 C CA . GLY A 1 126 ? 14.352 -11.285 4.256 1.00 87.38 126 GLY A CA 1
ATOM 1008 C C . GLY A 1 126 ? 13.027 -10.528 4.380 1.00 87.38 126 GLY A C 1
ATOM 1009 O O . GLY A 1 126 ? 12.785 -9.619 3.606 1.00 87.38 126 GLY A O 1
ATOM 1010 N N . TYR A 1 127 ? 12.153 -10.879 5.330 1.00 91.44 127 TYR A N 1
ATOM 1011 C CA . TYR A 1 127 ? 10.913 -10.127 5.591 1.00 91.44 127 TYR A CA 1
ATOM 1012 C C . TYR A 1 127 ? 11.060 -9.038 6.657 1.00 91.44 127 TYR A C 1
ATOM 1014 O O . TYR A 1 127 ? 10.103 -8.331 6.916 1.00 91.44 127 TYR A O 1
ATOM 1022 N N . HIS A 1 128 ? 12.208 -8.942 7.330 1.00 92.62 128 HIS A N 1
ATOM 1023 C CA . HIS A 1 128 ? 12.429 -8.147 8.548 1.00 92.62 128 HIS A CA 1
ATOM 1024 C C . HIS A 1 128 ? 11.629 -8.609 9.776 1.00 92.62 128 HIS A C 1
ATOM 1026 O O . HIS A 1 128 ? 12.233 -8.924 10.802 1.00 92.62 128 HIS A O 1
ATOM 1032 N N . ASN A 1 129 ? 10.300 -8.696 9.699 1.00 96.31 129 ASN A N 1
ATOM 1033 C CA . ASN A 1 129 ? 9.429 -9.109 10.803 1.00 96.31 129 ASN A CA 1
ATOM 1034 C C . ASN A 1 129 ? 8.177 -9.876 10.318 1.00 96.31 129 ASN A C 1
ATOM 1036 O O . ASN A 1 129 ? 7.977 -10.098 9.119 1.00 96.31 129 ASN A O 1
ATOM 1040 N N . LEU A 1 130 ? 7.353 -10.363 11.251 1.00 97.12 130 LEU A N 1
ATOM 1041 C CA . LEU A 1 130 ? 6.145 -11.123 10.922 1.00 97.12 130 LEU A CA 1
ATOM 1042 C C . LEU A 1 130 ? 5.024 -10.237 10.354 1.00 97.12 130 LEU A C 1
ATOM 1044 O O . LEU A 1 130 ? 4.237 -10.731 9.537 1.00 97.12 130 LEU A O 1
ATOM 1048 N N . ALA A 1 131 ? 4.950 -8.962 10.744 1.00 97.31 131 ALA A N 1
ATOM 1049 C CA . ALA A 1 131 ? 3.955 -8.024 10.225 1.00 97.31 131 ALA A CA 1
ATOM 1050 C C . ALA A 1 131 ? 4.111 -7.872 8.706 1.00 97.31 131 ALA A C 1
ATOM 1052 O O . ALA A 1 131 ? 3.171 -8.183 7.968 1.00 97.31 131 ALA A O 1
ATOM 1053 N N . GLU A 1 132 ? 5.328 -7.573 8.255 1.00 97.62 132 GLU A N 1
ATOM 1054 C CA . GLU A 1 132 ? 5.719 -7.493 6.844 1.00 97.62 132 GLU A CA 1
ATOM 1055 C C . GLU A 1 132 ? 5.374 -8.767 6.076 1.00 97.62 132 GLU A C 1
ATOM 1057 O O . GLU A 1 132 ? 4.716 -8.753 5.033 1.00 97.62 132 GLU A O 1
ATOM 1062 N N . LYS A 1 133 ? 5.750 -9.927 6.629 1.00 97.88 133 LYS A N 1
ATOM 1063 C CA . LYS A 1 133 ? 5.444 -11.225 6.018 1.00 97.88 133 LYS A CA 1
ATOM 1064 C C . LYS A 1 133 ? 3.950 -11.429 5.816 1.00 97.88 133 LYS A C 1
ATOM 1066 O O . LYS A 1 133 ? 3.547 -11.951 4.773 1.00 97.88 133 LYS A O 1
ATOM 1071 N N . LYS A 1 134 ? 3.127 -11.055 6.797 1.00 97.88 134 LYS A N 1
ATOM 1072 C CA . LYS A 1 134 ? 1.668 -11.188 6.712 1.00 97.88 134 LYS A CA 1
ATOM 1073 C C . LYS A 1 134 ? 1.073 -10.237 5.665 1.00 97.88 134 LYS A C 1
ATOM 1075 O O . LYS A 1 134 ? 0.146 -10.657 4.973 1.00 97.88 134 LYS A O 1
ATOM 1080 N N . ILE A 1 135 ? 1.597 -9.019 5.500 1.00 98.38 135 ILE A N 1
ATOM 1081 C CA . ILE A 1 135 ? 1.147 -8.094 4.445 1.00 98.38 135 ILE A CA 1
ATOM 1082 C C . ILE A 1 135 ? 1.579 -8.590 3.063 1.00 98.38 135 ILE A C 1
ATOM 1084 O O . ILE A 1 135 ? 0.717 -8.805 2.204 1.00 98.38 135 ILE A O 1
ATOM 1088 N N . ILE A 1 136 ? 2.870 -8.893 2.885 1.00 97.94 136 ILE A N 1
ATOM 1089 C CA . ILE A 1 136 ? 3.444 -9.373 1.619 1.00 97.94 136 ILE A CA 1
ATOM 1090 C C . ILE A 1 136 ? 2.741 -10.638 1.142 1.00 97.94 136 ILE A C 1
ATOM 1092 O O . ILE A 1 136 ? 2.320 -10.716 -0.006 1.00 97.94 136 ILE A O 1
ATOM 1096 N N . ARG A 1 137 ? 2.580 -11.645 2.011 1.00 97.69 137 ARG A N 1
ATOM 1097 C CA . ARG A 1 137 ? 1.957 -12.934 1.647 1.00 97.69 137 ARG A CA 1
ATOM 1098 C C . ARG A 1 137 ? 0.431 -12.898 1.667 1.00 97.69 137 ARG A C 1
ATOM 1100 O O . ARG A 1 137 ? -0.197 -13.840 1.186 1.00 97.69 137 ARG A O 1
ATOM 1107 N N . GLY A 1 138 ? -0.149 -11.846 2.232 1.00 98.19 138 GLY A N 1
ATOM 1108 C CA . GLY A 1 138 ? -1.582 -11.650 2.354 1.00 98.19 138 GLY A CA 1
ATOM 1109 C C . GLY A 1 138 ? -2.102 -10.689 1.299 1.00 98.19 138 GLY A C 1
ATOM 1110 O O . GLY A 1 138 ? -2.336 -11.070 0.151 1.00 98.19 138 GLY A O 1
ATOM 1111 N N . VAL A 1 139 ? -2.356 -9.456 1.729 1.00 98.38 139 VAL A N 1
ATOM 1112 C CA . VAL A 1 139 ? -3.068 -8.454 0.934 1.00 98.38 139 VAL A CA 1
ATOM 1113 C C . VAL A 1 139 ? -2.272 -8.025 -0.299 1.00 98.38 139 VAL A C 1
ATOM 1115 O O . VAL A 1 139 ? -2.842 -7.994 -1.387 1.00 98.38 139 VAL A O 1
ATOM 1118 N N . GLU A 1 140 ? -0.959 -7.812 -0.177 1.00 98.62 140 GLU A N 1
ATOM 1119 C CA . GLU A 1 140 ? -0.111 -7.399 -1.301 1.00 98.62 140 GLU A CA 1
ATOM 1120 C C . GLU A 1 140 ? -0.067 -8.488 -2.382 1.00 98.62 140 GLU A C 1
ATOM 1122 O O . GLU A 1 140 ? -0.368 -8.218 -3.543 1.00 98.62 140 GLU A O 1
ATOM 1127 N N . TYR A 1 141 ? 0.225 -9.741 -2.004 1.00 98.50 141 TYR A N 1
ATOM 1128 C CA . TYR A 1 141 ? 0.273 -10.870 -2.940 1.00 98.50 141 TYR A CA 1
ATOM 1129 C C . TYR A 1 141 ? -1.031 -11.039 -3.726 1.00 98.50 141 TYR A C 1
ATOM 1131 O O . TYR A 1 141 ? -0.999 -11.235 -4.942 1.00 98.50 141 TYR A O 1
ATOM 1139 N N . LYS A 1 142 ? -2.178 -10.972 -3.040 1.00 98.81 142 LYS A N 1
ATOM 1140 C CA . LYS A 1 142 ? -3.491 -11.135 -3.676 1.00 98.81 142 LYS A CA 1
ATOM 1141 C C . LYS A 1 142 ? -3.778 -10.007 -4.661 1.00 98.81 142 LYS A C 1
ATOM 1143 O O . LYS A 1 142 ? -4.129 -10.292 -5.801 1.00 98.81 142 LYS A O 1
ATOM 1148 N N . ILE A 1 143 ? -3.555 -8.754 -4.261 1.00 98.81 143 ILE A N 1
ATOM 1149 C CA . ILE A 1 143 ? -3.748 -7.597 -5.147 1.00 98.81 143 ILE A CA 1
ATOM 1150 C C . ILE A 1 143 ? -2.806 -7.688 -6.350 1.00 98.81 143 ILE A C 1
ATOM 1152 O O . ILE A 1 143 ? -3.250 -7.513 -7.482 1.00 98.81 143 ILE A O 1
ATOM 1156 N N . ALA A 1 144 ? -1.532 -8.027 -6.135 1.00 98.56 144 ALA A N 1
ATOM 1157 C CA . ALA A 1 144 ? -0.562 -8.191 -7.212 1.00 98.56 144 ALA A CA 1
ATOM 1158 C C . ALA A 1 144 ? -1.020 -9.241 -8.233 1.00 98.56 144 ALA A C 1
ATOM 1160 O O . ALA A 1 144 ? -1.008 -8.981 -9.434 1.00 98.56 144 ALA A O 1
ATOM 1161 N N . LYS A 1 145 ? -1.491 -10.407 -7.770 1.00 98.56 145 LYS A N 1
ATOM 1162 C CA . LYS A 1 145 ? -2.050 -11.450 -8.643 1.00 98.56 145 LYS A CA 1
ATOM 1163 C C . LYS A 1 145 ? -3.285 -10.971 -9.402 1.00 98.56 145 LYS A C 1
ATOM 1165 O O . LYS A 1 145 ? -3.359 -11.165 -10.609 1.00 98.56 145 LYS A O 1
ATOM 1170 N N . GLU A 1 146 ? -4.225 -10.335 -8.714 1.00 98.75 146 GLU A N 1
ATOM 1171 C CA . GLU A 1 146 ? -5.482 -9.850 -9.296 1.00 98.75 146 GLU A CA 1
ATOM 1172 C C . GLU A 1 146 ? -5.265 -8.715 -10.317 1.00 98.75 146 GLU A C 1
ATOM 1174 O O . GLU A 1 146 ? -6.048 -8.574 -11.255 1.00 98.75 146 GLU A O 1
ATOM 1179 N N . LEU A 1 147 ? -4.194 -7.926 -10.172 1.00 98.50 147 LEU A N 1
ATOM 1180 C CA . LEU A 1 147 ? -3.831 -6.829 -11.080 1.00 98.50 147 LEU A CA 1
ATOM 1181 C C . LEU A 1 147 ? -2.741 -7.195 -12.101 1.00 98.50 147 LEU A C 1
ATOM 1183 O O . LEU A 1 147 ? -2.333 -6.334 -12.883 1.00 98.50 147 LEU A O 1
ATOM 1187 N N . ASN A 1 148 ? -2.302 -8.458 -12.134 1.00 97.94 148 ASN A N 1
ATOM 1188 C CA . ASN A 1 148 ? -1.216 -8.956 -12.987 1.00 97.94 148 ASN A CA 1
ATOM 1189 C C . ASN A 1 148 ? 0.118 -8.203 -12.804 1.00 97.94 148 ASN A C 1
ATOM 1191 O O . ASN A 1 148 ? 0.847 -7.942 -13.763 1.00 97.94 148 ASN A O 1
ATOM 1195 N N . GLU A 1 149 ? 0.447 -7.858 -11.561 1.00 98.12 149 GLU A N 1
ATOM 1196 C CA . GLU A 1 149 ? 1.748 -7.326 -11.161 1.00 98.12 149 GLU A CA 1
ATOM 1197 C C . GLU A 1 149 ? 2.686 -8.430 -10.648 1.00 98.12 149 GLU A C 1
ATOM 1199 O O . GLU A 1 149 ? 2.276 -9.560 -10.367 1.00 98.12 149 GLU A O 1
ATOM 1204 N N . ALA A 1 150 ? 3.975 -8.109 -10.501 1.00 97.81 150 ALA A N 1
ATOM 1205 C CA . ALA A 1 150 ? 4.923 -9.047 -9.917 1.00 97.81 150 ALA A CA 1
ATOM 1206 C C . ALA A 1 150 ? 4.618 -9.298 -8.431 1.00 97.81 150 ALA A C 1
ATOM 1208 O O . ALA A 1 150 ? 4.366 -8.375 -7.658 1.00 97.81 150 ALA A O 1
ATOM 1209 N N . THR A 1 151 ? 4.693 -10.560 -8.016 1.00 97.50 151 THR A N 1
ATOM 1210 C CA . THR A 1 151 ? 4.635 -10.950 -6.602 1.00 97.50 151 THR A CA 1
ATOM 1211 C C . THR A 1 151 ? 6.039 -11.072 -6.024 1.00 97.50 151 THR A C 1
ATOM 1213 O O . THR A 1 151 ? 6.950 -11.494 -6.736 1.00 97.50 151 THR A O 1
ATOM 1216 N N . ARG A 1 152 ? 6.196 -10.827 -4.722 1.00 95.38 152 ARG A N 1
ATOM 1217 C CA . ARG A 1 152 ? 7.443 -11.076 -3.985 1.00 95.38 152 ARG A CA 1
ATOM 1218 C C . ARG A 1 152 ? 7.238 -12.027 -2.807 1.00 95.38 152 ARG A C 1
ATOM 1220 O O . ARG A 1 152 ? 6.112 -12.316 -2.399 1.00 95.38 152 ARG A O 1
ATOM 1227 N N . THR A 1 153 ? 8.345 -12.566 -2.310 1.00 93.31 153 THR A N 1
ATOM 1228 C CA . THR A 1 153 ? 8.393 -13.526 -1.193 1.00 93.31 153 THR A CA 1
ATOM 1229 C C . THR A 1 153 ? 9.409 -13.112 -0.132 1.00 93.31 153 THR A C 1
ATOM 1231 O O . THR A 1 153 ? 9.877 -13.961 0.624 1.00 93.31 153 THR A O 1
ATOM 1234 N N . ASP A 1 154 ? 9.759 -11.835 -0.112 1.00 92.38 154 ASP A N 1
ATOM 1235 C CA . ASP A 1 154 ? 10.598 -11.159 0.866 1.00 92.38 154 ASP A CA 1
ATOM 1236 C C . ASP A 1 154 ? 10.229 -9.665 0.855 1.00 92.38 154 ASP A C 1
ATOM 1238 O O . ASP A 1 154 ? 9.429 -9.222 0.023 1.00 92.38 154 ASP A O 1
ATOM 1242 N N . HIS A 1 155 ? 10.768 -8.914 1.812 1.00 91.69 155 HIS A N 1
ATOM 1243 C CA . HIS A 1 155 ? 10.600 -7.468 1.908 1.00 91.69 155 HIS A CA 1
ATOM 1244 C C . HIS A 1 155 ? 11.611 -6.702 1.031 1.00 91.69 155 HIS A C 1
ATOM 1246 O O . HIS A 1 155 ? 11.607 -5.477 0.978 1.00 91.69 155 HIS A O 1
ATOM 1252 N N . GLU A 1 156 ? 12.453 -7.415 0.288 1.00 91.00 156 GLU A N 1
ATOM 1253 C CA . GLU A 1 156 ? 13.564 -6.835 -0.455 1.00 91.00 156 GLU A CA 1
ATOM 1254 C C . GLU A 1 156 ? 13.124 -6.293 -1.823 1.00 91.00 156 GLU A C 1
ATOM 1256 O O . GLU A 1 156 ? 12.131 -6.714 -2.432 1.00 91.00 156 GLU A O 1
ATOM 1261 N N . GLY A 1 157 ? 13.931 -5.387 -2.366 1.00 92.88 157 GLY A N 1
ATOM 1262 C CA . GLY A 1 157 ? 13.749 -4.858 -3.707 1.00 92.88 157 GLY A CA 1
ATOM 1263 C C . GLY A 1 157 ? 14.620 -3.639 -3.962 1.00 92.88 157 GLY A C 1
ATOM 1264 O O . GLY A 1 157 ? 15.570 -3.357 -3.238 1.00 92.88 157 GLY A O 1
ATOM 1265 N N . SER A 1 158 ? 14.335 -2.943 -5.054 1.00 95.69 158 SER A N 1
ATOM 1266 C CA . SER A 1 158 ? 14.945 -1.646 -5.332 1.00 95.69 158 SER A CA 1
ATOM 1267 C C . SER A 1 158 ? 13.900 -0.700 -5.890 1.00 95.69 158 SER A C 1
ATOM 1269 O O . SER A 1 158 ? 13.284 -0.980 -6.928 1.00 95.69 158 SER A O 1
ATOM 1271 N N . GLU A 1 159 ? 13.703 0.413 -5.202 1.00 96.31 159 GLU A N 1
ATOM 1272 C CA . GLU A 1 159 ? 12.788 1.469 -5.595 1.00 96.31 159 GLU A CA 1
ATOM 1273 C C . GLU A 1 159 ? 13.322 2.210 -6.822 1.00 96.31 159 GLU A C 1
ATOM 1275 O O . GLU A 1 159 ? 14.523 2.421 -7.011 1.00 96.31 159 GLU A O 1
ATOM 1280 N N . TYR A 1 160 ? 12.412 2.629 -7.692 1.00 96.69 160 TYR A N 1
ATOM 1281 C CA . TYR A 1 160 ? 12.720 3.482 -8.830 1.00 96.69 160 TYR A CA 1
ATOM 1282 C C . TYR A 1 160 ? 11.536 4.393 -9.145 1.00 96.69 160 TYR A C 1
ATOM 1284 O O . TYR A 1 160 ? 10.381 4.091 -8.844 1.00 96.69 160 TYR A O 1
ATOM 1292 N N . LEU A 1 161 ? 11.816 5.517 -9.806 1.00 97.69 161 LEU A N 1
ATOM 1293 C CA . LEU A 1 161 ? 10.770 6.417 -10.282 1.00 97.69 161 LEU A CA 1
ATOM 1294 C C . LEU A 1 161 ? 9.998 5.770 -11.431 1.00 97.69 161 LEU A C 1
ATOM 1296 O O . LEU A 1 161 ? 10.566 5.534 -12.495 1.00 97.69 161 LEU A O 1
ATOM 1300 N N . ALA A 1 162 ? 8.699 5.559 -11.259 1.00 97.56 162 ALA A N 1
ATOM 1301 C CA . ALA A 1 162 ? 7.778 5.223 -12.337 1.00 97.56 162 ALA A CA 1
ATOM 1302 C C . ALA A 1 162 ? 7.223 6.471 -13.038 1.00 97.56 162 ALA A C 1
ATOM 1304 O O . ALA A 1 162 ? 7.282 7.590 -12.532 1.00 97.56 162 ALA A O 1
ATOM 1305 N N . THR A 1 163 ? 6.624 6.284 -14.214 1.00 97.44 163 THR A N 1
ATOM 1306 C CA . THR A 1 163 ? 5.963 7.365 -14.966 1.00 97.44 163 THR A CA 1
ATOM 1307 C C . THR A 1 163 ? 4.629 7.815 -14.363 1.00 97.44 163 THR A C 1
ATOM 1309 O O . THR A 1 163 ? 4.195 8.943 -14.602 1.00 97.44 163 THR A O 1
ATOM 1312 N N . SER A 1 164 ? 3.951 6.954 -13.599 1.00 97.69 164 SER A N 1
ATOM 1313 C CA . SER A 1 164 ? 2.657 7.249 -12.968 1.00 97.69 164 SER A CA 1
ATOM 1314 C C . SER A 1 164 ? 2.413 6.338 -11.752 1.00 97.69 164 SER A C 1
ATOM 1316 O O . SER A 1 164 ? 3.169 5.381 -11.585 1.00 97.69 164 SER A O 1
ATOM 1318 N N . PRO A 1 165 ? 1.375 6.572 -10.920 1.00 98.31 165 PRO A N 1
ATOM 1319 C CA . PRO A 1 165 ? 1.176 5.786 -9.703 1.00 98.31 165 PRO A CA 1
ATOM 1320 C C . PRO A 1 165 ? 0.683 4.366 -10.002 1.00 98.31 165 PRO A C 1
ATOM 1322 O O . PRO A 1 165 ? 0.665 3.519 -9.127 1.00 98.31 165 PRO A O 1
ATOM 1325 N N . THR A 1 166 ? 0.288 4.098 -11.245 1.00 98.56 166 THR A N 1
ATOM 1326 C CA . THR A 1 166 ? -0.314 2.840 -11.697 1.00 98.56 166 THR A CA 1
ATOM 1327 C C . THR A 1 166 ? 0.524 2.210 -12.812 1.00 98.56 166 THR A C 1
ATOM 1329 O O . THR A 1 166 ? -0.014 1.586 -13.720 1.00 98.56 166 THR A O 1
ATOM 1332 N N . SER A 1 167 ? 1.829 2.496 -12.841 1.00 97.94 167 SER A N 1
ATOM 1333 C CA . SER A 1 167 ? 2.745 2.083 -13.907 1.00 97.94 167 SER A CA 1
ATOM 1334 C C . SER A 1 167 ? 4.018 1.496 -13.317 1.00 97.94 167 SER A C 1
ATOM 1336 O O . SER A 1 167 ? 4.538 2.007 -12.331 1.00 97.94 167 SER A O 1
ATOM 1338 N N . THR A 1 168 ? 4.542 0.465 -13.971 1.00 97.38 168 THR A N 1
ATOM 1339 C CA . THR A 1 168 ? 5.861 -0.131 -13.708 1.00 97.38 168 THR A CA 1
ATOM 1340 C C . THR A 1 168 ? 6.925 0.341 -14.705 1.00 97.38 168 THR A C 1
ATOM 1342 O O . THR A 1 168 ? 8.043 -0.174 -14.745 1.00 97.38 168 THR A O 1
ATOM 1345 N N . GLN A 1 169 ? 6.587 1.302 -15.570 1.00 96.62 169 GLN A N 1
ATOM 1346 C CA . GLN A 1 169 ? 7.534 1.860 -16.529 1.00 96.62 169 GLN A CA 1
ATOM 1347 C C . GLN A 1 169 ? 8.421 2.898 -15.839 1.00 96.62 169 GLN A C 1
ATOM 1349 O O . GLN A 1 169 ? 7.876 3.877 -15.316 1.00 96.62 169 GLN A O 1
ATOM 1354 N N . PRO A 1 170 ? 9.758 2.730 -15.854 1.00 94.50 170 PRO A N 1
ATOM 1355 C CA . PRO A 1 170 ? 10.669 3.708 -15.284 1.00 94.50 170 PRO A CA 1
ATOM 1356 C C . PRO A 1 170 ? 10.528 5.074 -15.959 1.00 94.50 170 PRO A C 1
ATOM 1358 O O . PRO A 1 170 ? 10.406 5.184 -17.182 1.00 94.50 170 PRO A O 1
ATOM 1361 N N . PHE A 1 171 ? 10.585 6.134 -15.165 1.00 90.25 171 PHE A N 1
ATOM 1362 C CA . PHE A 1 171 ? 10.687 7.494 -15.653 1.00 90.25 171 PHE A CA 1
ATOM 1363 C C . PHE A 1 171 ? 12.062 7.683 -16.298 1.00 90.25 171 PHE A C 1
ATOM 1365 O O . PHE A 1 171 ? 13.084 7.695 -15.616 1.00 90.25 171 PHE A O 1
ATOM 1372 N N . SER A 1 172 ? 12.103 7.837 -17.623 1.00 82.50 172 SER A N 1
ATOM 1373 C CA . SER A 1 172 ? 13.337 8.180 -18.332 1.00 82.50 172 SER A CA 1
ATOM 1374 C C . SER A 1 172 ? 13.333 9.657 -18.729 1.00 82.50 172 SER A C 1
ATOM 1376 O O . SER A 1 172 ? 12.437 10.147 -19.417 1.00 82.50 172 SER A O 1
ATOM 1378 N N . SER A 1 173 ? 14.376 10.386 -18.330 1.00 60.41 173 SER A N 1
ATOM 1379 C CA . SER A 1 173 ? 14.602 11.775 -18.754 1.00 60.41 173 SER A CA 1
ATOM 1380 C C . SER A 1 173 ? 14.908 11.897 -20.257 1.00 60.41 173 SER A C 1
ATOM 1382 O O . SER A 1 173 ? 14.727 12.969 -20.839 1.00 60.41 173 SER A O 1
ATOM 1384 N N . ARG A 1 174 ? 15.304 10.795 -20.918 1.00 55.78 174 ARG A N 1
ATOM 1385 C CA . ARG A 1 174 ? 15.625 10.749 -22.358 1.00 55.78 174 ARG A CA 1
ATOM 1386 C C . ARG A 1 174 ? 14.438 11.081 -23.269 1.00 55.78 174 ARG A C 1
ATOM 1388 O O . ARG A 1 174 ? 14.661 11.616 -24.352 1.00 55.78 174 ARG A O 1
ATOM 1395 N N . ALA A 1 175 ? 13.195 10.888 -22.821 1.00 49.69 175 ALA A N 1
ATOM 1396 C CA . ALA A 1 175 ? 12.005 11.253 -23.597 1.00 49.69 175 ALA A CA 1
ATOM 1397 C C . ALA A 1 175 ? 11.856 12.776 -23.836 1.00 49.69 175 ALA A C 1
ATOM 1399 O O . ALA A 1 175 ? 11.144 13.188 -24.748 1.00 49.69 175 ALA A O 1
ATOM 1400 N N . LYS A 1 176 ? 12.555 13.637 -23.074 1.00 43.22 176 LYS A N 1
ATOM 1401 C CA . LYS A 1 176 ? 12.603 15.090 -23.348 1.00 43.22 176 LYS A CA 1
ATOM 1402 C C . LYS A 1 176 ? 13.635 15.486 -24.411 1.00 43.22 176 LYS A C 1
ATOM 1404 O O . LYS A 1 176 ? 13.518 16.573 -24.974 1.00 43.22 176 LYS A O 1
ATOM 1409 N N . GLN A 1 177 ? 14.641 14.655 -24.692 1.00 37.50 177 GLN A N 1
ATOM 1410 C CA . GLN A 1 177 ? 15.743 15.038 -25.583 1.00 37.50 177 GLN A CA 1
ATOM 1411 C C . GLN A 1 177 ? 15.426 14.782 -27.064 1.00 37.50 177 GLN A C 1
ATOM 1413 O O . GLN A 1 177 ? 15.893 15.535 -27.917 1.00 37.50 177 GLN A O 1
ATOM 1418 N N . SER A 1 178 ? 14.572 13.801 -27.382 1.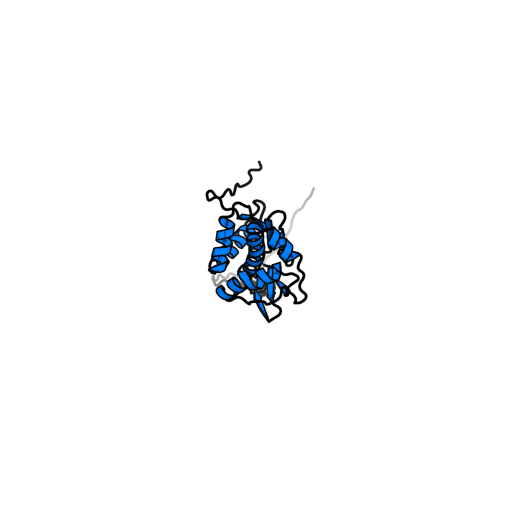00 38.75 178 SER A N 1
ATOM 1419 C CA . SER A 1 178 ? 14.088 13.580 -28.755 1.00 38.75 178 SER A CA 1
ATOM 1420 C C . SER A 1 178 ? 13.131 14.683 -29.224 1.00 38.75 178 SER A C 1
ATOM 1422 O O . SER A 1 178 ? 13.220 15.111 -30.371 1.00 38.75 178 SER A O 1
ATOM 1424 N N . ASN A 1 179 ? 12.307 15.245 -28.331 1.00 42.31 179 ASN A N 1
ATOM 1425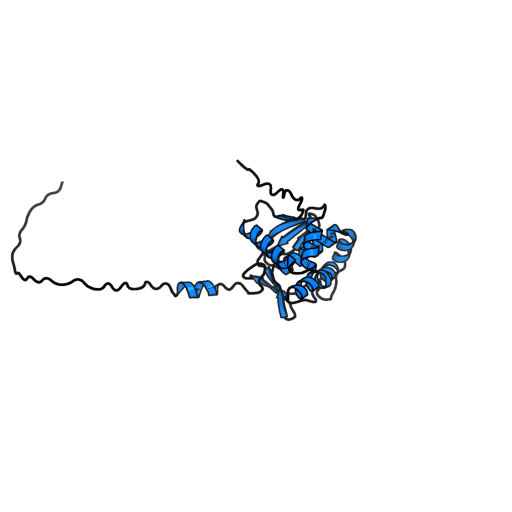 C CA . ASN A 1 179 ? 11.384 16.337 -28.676 1.00 42.31 179 ASN A CA 1
ATOM 1426 C C . ASN A 1 179 ? 12.042 17.722 -28.805 1.00 42.31 179 ASN A C 1
ATOM 1428 O O . ASN A 1 179 ? 11.435 18.623 -29.374 1.00 42.31 179 ASN A O 1
ATOM 1432 N N . ARG A 1 180 ? 13.282 17.917 -28.330 1.00 46.19 180 ARG A N 1
ATOM 1433 C CA . ARG A 1 180 ? 14.041 19.161 -28.579 1.00 46.19 180 ARG A CA 1
ATOM 1434 C C . ARG A 1 180 ? 14.835 19.145 -29.885 1.00 46.19 180 ARG A C 1
ATOM 1436 O O . ARG A 1 180 ? 15.179 20.213 -30.374 1.00 46.19 180 ARG A O 1
ATOM 1443 N N . LYS A 1 181 ? 15.106 17.973 -30.471 1.00 41.06 181 LYS A N 1
ATOM 1444 C CA . LYS A 1 181 ? 15.810 17.877 -31.764 1.00 41.06 181 LYS A CA 1
ATOM 1445 C C . LYS A 1 181 ? 14.904 18.108 -32.985 1.00 41.06 181 LYS A C 1
ATOM 1447 O O . LYS A 1 181 ? 15.433 18.290 -34.073 1.00 41.06 181 LYS A O 1
ATOM 1452 N N . ASN A 1 182 ? 13.580 18.166 -32.802 1.00 42.69 182 ASN A N 1
ATOM 1453 C CA . ASN A 1 182 ? 12.601 18.393 -33.878 1.00 42.69 182 ASN A CA 1
ATOM 1454 C C . ASN A 1 182 ? 12.049 19.829 -33.969 1.00 42.69 182 ASN A C 1
ATOM 1456 O O . ASN A 1 182 ? 11.137 20.088 -34.748 1.00 42.69 182 ASN A O 1
ATOM 1460 N N . LEU A 1 183 ? 12.616 20.779 -33.223 1.00 43.41 183 LEU A N 1
ATOM 1461 C CA . LEU A 1 183 ? 12.401 22.213 -33.438 1.00 43.41 183 LEU A CA 1
ATOM 1462 C C . LEU A 1 183 ? 13.648 22.812 -34.096 1.00 43.41 183 LEU A C 1
ATOM 1464 O O . LEU A 1 183 ? 14.377 23.591 -33.491 1.00 43.41 183 LEU A O 1
ATOM 1468 N N . GLN A 1 184 ? 13.906 22.424 -35.346 1.00 40.34 184 GLN A N 1
ATOM 1469 C CA . GLN A 1 184 ? 14.619 23.318 -36.257 1.00 40.34 184 GLN A CA 1
ATOM 1470 C C . GLN A 1 184 ? 13.590 24.290 -36.851 1.00 40.34 184 GLN A C 1
ATOM 1472 O O . GLN A 1 184 ? 12.492 23.852 -37.211 1.00 40.34 184 GLN A O 1
ATOM 1477 N N . PRO A 1 185 ? 13.885 25.596 -36.957 1.00 38.59 185 PRO A N 1
ATOM 1478 C CA . PRO A 1 185 ? 12.965 26.525 -37.592 1.00 38.59 185 PRO A CA 1
ATOM 1479 C C . PRO A 1 185 ? 12.814 26.146 -39.070 1.00 38.59 185 PRO A C 1
ATOM 1481 O O . PRO A 1 185 ? 13.780 26.161 -39.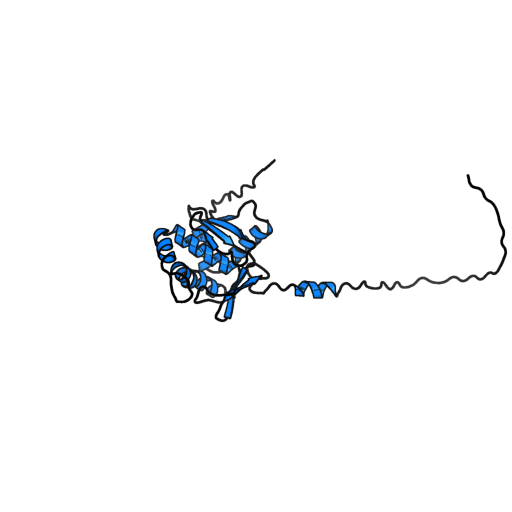832 1.00 38.59 185 PRO A O 1
ATOM 1484 N N . ARG A 1 186 ? 11.585 25.796 -39.473 1.00 38.28 186 ARG A N 1
ATOM 1485 C CA . ARG A 1 186 ? 11.195 25.687 -40.882 1.00 38.28 186 ARG A CA 1
ATOM 1486 C C . ARG A 1 186 ? 11.555 27.002 -41.573 1.00 38.28 186 ARG A C 1
ATOM 1488 O O . ARG A 1 186 ? 10.971 28.037 -41.262 1.00 38.28 186 ARG A O 1
ATOM 1495 N N . GLN A 1 187 ? 12.488 26.949 -42.521 1.00 38.06 187 GLN A N 1
ATOM 1496 C CA . GLN A 1 187 ? 12.670 28.013 -43.499 1.00 38.06 187 GLN A CA 1
ATOM 1497 C C . GLN A 1 187 ? 11.351 28.178 -44.259 1.00 38.06 187 GLN A C 1
ATOM 1499 O O . GLN A 1 187 ? 10.892 27.265 -44.945 1.00 38.06 187 GLN A O 1
ATOM 1504 N N . THR A 1 188 ? 10.707 29.328 -44.095 1.00 34.94 188 THR A N 1
ATOM 1505 C CA . THR A 1 188 ? 9.539 29.704 -44.884 1.00 34.94 188 THR A CA 1
ATOM 1506 C C . THR A 1 188 ? 10.017 30.117 -46.270 1.00 34.94 188 THR A C 1
ATOM 1508 O O . THR A 1 188 ? 10.494 31.235 -46.463 1.00 34.94 188 THR A O 1
ATOM 1511 N N . THR A 1 189 ? 9.900 29.222 -47.246 1.00 37.81 189 THR A N 1
ATOM 1512 C CA . THR A 1 189 ? 9.904 29.604 -48.657 1.00 37.81 189 THR A CA 1
ATOM 1513 C C . THR A 1 189 ? 8.596 30.335 -48.959 1.00 37.81 189 THR A C 1
ATOM 1515 O O . THR A 1 189 ? 7.505 29.871 -48.628 1.00 37.81 189 THR A O 1
ATOM 1518 N N . ARG A 1 190 ? 8.703 31.521 -49.559 1.00 35.69 190 ARG A N 1
ATOM 1519 C CA . ARG A 1 190 ? 7.572 32.361 -49.962 1.00 35.69 190 ARG A CA 1
ATOM 1520 C C . ARG A 1 190 ? 7.592 32.458 -51.493 1.00 35.69 190 ARG A C 1
ATOM 1522 O O . ARG A 1 190 ? 8.611 32.907 -52.018 1.00 35.69 190 ARG A O 1
ATOM 1529 N N . PRO A 1 191 ? 6.543 32.045 -52.226 1.00 38.38 191 PRO A N 1
ATOM 1530 C CA . PRO A 1 191 ? 6.531 32.172 -53.678 1.00 38.38 191 PRO A CA 1
ATOM 1531 C C . PRO A 1 191 ? 5.877 33.488 -54.137 1.00 38.38 191 PRO A C 1
ATOM 1533 O O . PRO A 1 191 ? 4.761 33.804 -53.744 1.00 38.38 191 PRO A O 1
ATOM 1536 N N . GLY A 1 192 ? 6.596 34.205 -55.009 1.00 35.38 192 GLY A N 1
ATOM 1537 C CA . GLY A 1 192 ? 6.069 34.898 -56.193 1.00 35.38 192 GLY A CA 1
ATOM 1538 C C . GLY A 1 192 ? 5.300 36.218 -56.038 1.00 35.38 192 GLY A C 1
ATOM 1539 O O . GLY A 1 192 ? 4.113 36.215 -55.742 1.00 35.38 192 GLY A O 1
ATOM 1540 N N . ALA A 1 193 ? 5.925 37.329 -56.450 1.00 33.81 193 ALA A N 1
ATOM 1541 C CA . ALA A 1 193 ? 5.258 38.377 -57.233 1.00 33.81 193 ALA A CA 1
ATOM 1542 C C . ALA A 1 193 ? 6.272 39.133 -58.117 1.00 33.81 193 ALA A C 1
ATOM 1544 O O . ALA A 1 193 ? 7.449 39.258 -57.789 1.00 33.81 193 ALA A O 1
ATOM 1545 N N . ARG A 1 194 ? 5.786 39.553 -59.283 1.00 34.78 194 ARG A N 1
ATOM 1546 C CA . ARG A 1 194 ? 6.464 39.775 -60.568 1.00 34.78 194 ARG A CA 1
ATOM 1547 C C . ARG A 1 194 ? 6.912 41.240 -60.773 1.00 34.78 194 ARG A C 1
ATOM 1549 O O . ARG A 1 194 ? 6.194 42.150 -60.391 1.00 34.78 194 ARG A O 1
ATOM 1556 N N . THR A 1 195 ? 8.062 41.404 -61.437 1.00 35.72 195 THR A N 1
ATOM 1557 C CA . THR A 1 195 ? 8.528 42.478 -62.360 1.00 35.72 195 THR A CA 1
ATOM 1558 C C . THR A 1 195 ? 7.995 43.919 -62.260 1.00 35.72 195 THR A C 1
ATOM 1560 O O . THR A 1 195 ? 6.820 44.139 -62.525 1.00 35.72 195 THR A O 1
ATOM 1563 N N . THR A 1 196 ? 8.917 44.895 -62.238 1.00 33.00 196 THR A N 1
ATOM 1564 C CA . THR A 1 196 ? 9.076 45.915 -63.305 1.00 33.00 196 THR A CA 1
ATOM 1565 C C . THR A 1 196 ? 10.515 46.454 -63.355 1.00 33.00 196 THR A C 1
ATOM 1567 O O . THR A 1 196 ? 11.214 46.565 -62.352 1.00 33.00 196 THR A O 1
ATOM 1570 N N . SER A 1 197 ? 10.960 46.732 -64.579 1.00 34.53 197 SER A N 1
ATOM 1571 C CA . SER A 1 197 ? 12.235 47.336 -64.977 1.00 34.53 197 SER A CA 1
ATOM 1572 C C . SER A 1 197 ? 12.119 48.860 -64.986 1.00 34.53 197 SER A C 1
ATOM 1574 O O . SER A 1 197 ? 11.115 49.355 -65.483 1.00 34.53 197 SER A O 1
ATOM 1576 N N . THR A 1 198 ? 13.172 49.585 -64.577 1.00 35.41 198 THR A N 1
ATOM 1577 C CA . THR A 1 198 ? 13.596 50.820 -65.271 1.00 35.41 198 THR A CA 1
ATOM 1578 C C . THR A 1 198 ? 15.041 51.208 -64.933 1.00 35.41 198 THR A C 1
ATOM 1580 O O . THR A 1 198 ? 15.396 51.440 -63.781 1.00 35.41 198 THR A O 1
ATOM 1583 N N . LYS A 1 199 ? 15.869 51.325 -65.980 1.00 40.78 199 LYS A N 1
ATOM 1584 C CA . LYS A 1 199 ? 17.152 52.052 -66.012 1.00 40.78 199 LYS A CA 1
ATOM 1585 C C . LYS A 1 199 ? 16.936 53.541 -65.696 1.00 40.78 199 LYS A C 1
ATOM 1587 O O . LYS A 1 199 ? 16.054 54.131 -66.312 1.00 40.78 199 LYS A O 1
ATOM 1592 N N . LYS A 1 200 ? 17.858 54.188 -64.963 1.00 39.62 200 LYS A N 1
ATOM 1593 C CA . LYS A 1 200 ? 18.567 55.402 -65.438 1.00 39.62 200 LYS A CA 1
ATOM 1594 C C . LYS A 1 200 ? 19.718 55.848 -64.522 1.00 39.62 200 LYS A C 1
ATOM 1596 O O . LYS A 1 200 ? 19.808 55.514 -63.352 1.00 39.62 200 LYS A O 1
ATOM 1601 N N . LYS A 1 201 ? 20.633 56.547 -65.187 1.00 38.44 201 LYS A N 1
ATOM 1602 C CA . LYS A 1 201 ? 22.019 56.928 -64.895 1.00 38.44 201 LYS A CA 1
ATOM 1603 C C . LYS A 1 201 ? 22.079 58.274 -64.141 1.00 38.44 201 LYS A C 1
ATOM 1605 O O . LYS A 1 201 ? 21.279 59.138 -64.462 1.00 38.44 201 LYS A O 1
ATOM 1610 N N . LYS A 1 202 ? 23.138 58.452 -63.329 1.00 37.44 202 LYS A N 1
ATOM 1611 C CA . LYS A 1 202 ? 23.953 59.681 -63.108 1.00 37.44 202 LYS A CA 1
ATOM 1612 C C . LYS A 1 202 ? 23.253 60.976 -62.621 1.00 37.44 202 LYS A C 1
ATOM 1614 O O . LYS A 1 202 ? 22.494 61.558 -63.375 1.00 37.44 202 LYS A O 1
ATOM 1619 N N . MET A 1 203 ? 23.673 61.524 -61.467 1.00 32.62 203 MET A N 1
ATOM 1620 C CA . MET A 1 203 ? 24.548 62.721 -61.331 1.00 32.62 203 MET A CA 1
ATOM 1621 C C . MET A 1 203 ? 24.482 63.387 -59.933 1.00 32.62 203 MET A C 1
ATOM 1623 O O . MET A 1 203 ? 23.413 63.626 -59.394 1.00 32.62 203 MET A O 1
ATOM 1627 N N . THR A 1 204 ? 25.685 63.691 -59.422 1.00 37.94 204 THR A N 1
ATOM 1628 C CA . THR A 1 204 ? 26.124 64.864 -58.625 1.00 37.94 204 THR A CA 1
ATOM 1629 C C . THR A 1 204 ? 25.502 65.227 -57.259 1.00 37.94 204 THR A C 1
ATOM 1631 O O . THR A 1 204 ? 24.366 65.666 -57.150 1.00 37.94 204 THR A O 1
ATOM 1634 N N . ARG A 1 205 ? 26.387 65.179 -56.242 1.00 40.03 205 ARG A N 1
ATOM 1635 C CA . ARG A 1 205 ? 26.537 66.069 -55.055 1.00 40.03 205 ARG A CA 1
ATOM 1636 C C . ARG A 1 205 ? 26.341 67.576 -55.402 1.00 40.03 205 ARG A C 1
ATOM 1638 O O . ARG A 1 205 ? 26.524 67.873 -56.580 1.00 40.03 205 ARG A O 1
ATOM 1645 N N . PRO A 1 206 ? 26.137 68.536 -54.455 1.00 51.09 206 PRO A N 1
ATOM 1646 C CA . PRO A 1 206 ? 26.809 68.580 -53.140 1.00 51.09 206 PRO A CA 1
ATOM 1647 C C . PRO A 1 206 ? 26.061 69.244 -51.939 1.00 51.09 206 PRO A C 1
ATOM 1649 O O . PRO A 1 206 ? 25.022 69.867 -52.094 1.00 51.09 206 PRO A O 1
ATOM 1652 N N . THR A 1 207 ? 26.656 69.064 -50.742 1.00 44.16 207 THR A N 1
ATOM 1653 C CA . THR A 1 207 ? 26.865 70.015 -49.607 1.00 44.16 207 THR A CA 1
ATOM 1654 C C . THR A 1 207 ? 25.743 70.983 -49.211 1.00 44.16 207 THR A C 1
ATOM 1656 O O . THR A 1 207 ? 25.309 71.786 -50.022 1.00 44.16 207 THR A O 1
ATOM 1659 N N . ASN A 1 208 ? 25.294 71.029 -47.954 1.00 40.91 208 ASN A N 1
ATOM 1660 C CA . ASN A 1 208 ? 25.785 71.860 -46.823 1.00 40.91 208 ASN A CA 1
ATOM 1661 C C . ASN A 1 208 ? 24.540 71.997 -45.891 1.00 40.91 208 ASN A C 1
ATOM 1663 O O . ASN A 1 208 ? 23.431 71.883 -46.390 1.00 40.91 208 ASN A O 1
ATOM 1667 N N . PHE A 1 209 ? 24.533 72.200 -44.573 1.00 40.31 209 PHE A N 1
ATOM 1668 C CA . PHE A 1 209 ? 25.412 72.916 -43.661 1.00 40.31 209 PHE A CA 1
ATOM 1669 C C . PHE A 1 209 ? 25.032 72.524 -42.208 1.00 40.31 209 PHE A C 1
ATOM 1671 O O . PHE A 1 209 ? 23.906 72.120 -41.927 1.00 40.31 209 PHE A O 1
ATOM 1678 N N . LYS A 1 210 ? 26.010 72.666 -41.312 1.00 45.38 210 LYS A N 1
ATOM 1679 C CA . LYS A 1 210 ? 25.980 72.702 -39.828 1.00 45.38 210 LYS A CA 1
ATOM 1680 C C . LYS A 1 210 ? 25.113 73.883 -39.280 1.00 45.38 210 LYS A C 1
ATOM 1682 O O . LYS A 1 210 ? 24.637 74.639 -40.122 1.00 45.38 210 LYS A O 1
ATOM 1687 N N . PRO A 1 211 ? 24.993 74.165 -37.950 1.00 53.09 211 PRO A N 1
ATOM 1688 C CA . PRO A 1 211 ? 25.776 73.658 -36.806 1.00 53.09 211 PRO A CA 1
ATOM 1689 C C . PRO A 1 211 ? 25.000 73.279 -35.523 1.00 53.09 211 PRO A C 1
ATOM 1691 O O . PRO A 1 211 ? 23.813 73.525 -35.354 1.00 53.09 211 PRO A O 1
ATOM 1694 N N . ARG A 1 212 ? 25.781 72.699 -34.601 1.00 44.94 212 ARG A N 1
ATOM 1695 C CA . ARG A 1 212 ? 25.578 72.640 -33.147 1.00 44.94 212 ARG A CA 1
ATOM 1696 C C . ARG A 1 212 ? 25.468 74.040 -32.518 1.00 44.94 212 ARG A C 1
ATOM 1698 O O . ARG A 1 212 ? 26.243 74.914 -32.903 1.00 44.94 212 ARG A O 1
ATOM 1705 N N . ALA A 1 213 ? 24.696 74.153 -31.443 1.00 52.97 213 ALA A N 1
ATOM 1706 C CA . ALA A 1 213 ? 25.220 74.249 -30.075 1.00 52.97 213 ALA A CA 1
ATOM 1707 C C . ALA A 1 213 ? 24.219 73.560 -29.145 1.00 52.97 213 ALA A C 1
ATOM 1709 O O . ALA A 1 213 ? 23.009 73.807 -29.337 1.00 52.97 213 ALA A O 1
#